Protein AF-0000000087417812 (afdb_homodimer)

Organism: NCBI:txid2527985

Secondary structure (DSSP, 8-state):
-----------TT-EEEEEE--SSEEEEEEEEE-SSSEEEEEEEEEE--TTS-HHHHHHHHHHHHHHHHHHH--SEEEEE-----TT-HHHHHHHHHHHHHHHHHHHHTT-EEEEE-HHHHHHHHHS-TT--HHHHHHHHHHHTT-SS--SSHHHHHHHHHHHHHHHHHHHHHHHHH-/-----------TT-EEEEEE--SSEEEEEEEEE-SSSEEEEEEEEEE--TTS-HHHHHHHHHHHHHHHHHHH--SEEEEE-----TT-HHHHHHHHHHHHHHHHHHHHTT-EEEEE-HHHHHHHHHS-TT--HHHHHHHHHHHTT-SS--SSHHHHHHHHHHHHHHHHHHHHHHHHH-

Sequence (356 aa):
MDGVPTHTIPQLGERYVGIDPGLHRTGYAVLERGRREPRLLEGGVISSTVENSLHKRVHELSVGLQEVLDEFQPGCMAIEQIFSTGKYPKPALLMAHARGAILLAAAERNMQVVHYTPTQIKRLLTGSGRASKEQMQHAIKNELRLEAIPEPNDVADASAVALCHYYSSRITNINALTMDGVPTHTIPQLGERYVGIDPGLHRTGYAVLERGRREPRLLEGGVISSTVENSLHKRVHELSVGLQEVLDEFQPGCMAIEQIFSTGKYPKPALLMAHARGAILLAAAERNMQVVHYTPTQIKRLLTGSGRASKEQMQHAIKNELRLEAIPEPNDVADASAVALCHYYSSRITNINALT

Structure (mmCIF, N/CA/C/O backbone):
data_AF-0000000087417812-model_v1
#
loop_
_entity.id
_entity.type
_entity.pdbx_description
1 polymer 'Crossover junction endodeoxyribonuclease RuvC'
#
loop_
_atom_site.group_PDB
_atom_site.id
_atom_site.type_symbol
_atom_site.label_atom_id
_atom_site.label_alt_id
_atom_site.label_comp_id
_atom_site.label_asym_id
_atom_site.label_entity_id
_atom_site.label_seq_id
_atom_site.pdbx_PDB_ins_code
_atom_site.Cartn_x
_atom_site.Cartn_y
_atom_site.Cartn_z
_atom_site.occupancy
_atom_site.B_iso_or_equiv
_atom_site.auth_seq_id
_atom_site.auth_comp_id
_atom_site.auth_asym_id
_atom_site.auth_atom_id
_atom_site.pdbx_PDB_model_num
ATOM 1 N N . MET A 1 1 ? -26.891 -3.057 -8.898 1 24.97 1 MET A N 1
ATOM 2 C CA . MET A 1 1 ? -26.734 -4.41 -9.414 1 24.97 1 MET A CA 1
ATOM 3 C C . MET A 1 1 ? -25.312 -4.641 -9.93 1 24.97 1 MET A C 1
ATOM 5 O O . MET A 1 1 ? -24.969 -4.184 -11.016 1 24.97 1 MET A O 1
ATOM 9 N N . ASP A 1 2 ? -24.312 -4.316 -9.102 1 28.31 2 ASP A N 1
ATOM 10 C CA . ASP A 1 2 ? -22.906 -4.535 -9.422 1 28.31 2 ASP A CA 1
ATOM 11 C C . ASP A 1 2 ? -22.672 -5.938 -9.984 1 28.31 2 ASP A C 1
ATOM 13 O O . ASP A 1 2 ? -23.062 -6.93 -9.359 1 28.31 2 ASP A O 1
ATOM 17 N N . GLY A 1 3 ? -22.828 -6.078 -11.281 1 31.25 3 GLY A N 1
ATOM 18 C CA . GLY A 1 3 ? -22.812 -7.34 -12 1 31.25 3 GLY A CA 1
ATOM 19 C C . GLY A 1 3 ? -21.828 -8.344 -11.438 1 31.25 3 GLY A C 1
ATOM 20 O O . GLY A 1 3 ? -20.891 -7.965 -10.727 1 31.25 3 GLY A O 1
ATOM 21 N N . VAL A 1 4 ? -22.281 -9.477 -11.156 1 35.12 4 VAL A N 1
ATOM 22 C CA . VAL A 1 4 ? -21.453 -10.648 -10.891 1 35.12 4 VAL A CA 1
ATOM 23 C C . VAL A 1 4 ? -20.203 -10.609 -11.773 1 35.12 4 VAL A C 1
ATOM 25 O O . VAL A 1 4 ? -20.312 -10.43 -12.99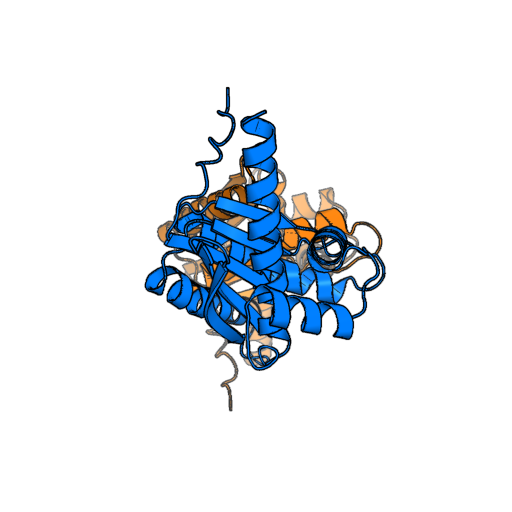2 1 35.12 4 VAL A O 1
ATOM 28 N N . PRO A 1 5 ? -19.031 -10.125 -11.242 1 42.59 5 PRO A N 1
ATOM 29 C CA . PRO A 1 5 ? -17.938 -10.141 -12.203 1 42.59 5 PRO A CA 1
ATOM 30 C C . PRO A 1 5 ? -18.016 -11.312 -13.172 1 42.59 5 PRO A C 1
ATOM 32 O O . PRO A 1 5 ? -18.312 -12.438 -12.766 1 42.59 5 PRO A O 1
ATOM 35 N N . THR A 1 6 ? -18.531 -11.141 -14.273 1 42.34 6 THR A N 1
ATOM 36 C CA . THR A 1 6 ? -18.5 -12.164 -15.312 1 42.34 6 THR A CA 1
ATOM 37 C C . THR A 1 6 ? -17.172 -12.906 -15.297 1 42.34 6 THR A C 1
ATOM 39 O O . THR A 1 6 ? -16.109 -12.305 -15.492 1 42.34 6 THR A O 1
ATOM 42 N N . HIS A 1 7 ? -17 -13.805 -14.312 1 48.97 7 HIS A N 1
ATOM 43 C CA . HIS A 1 7 ? -15.828 -14.68 -14.414 1 48.97 7 HIS A CA 1
ATOM 44 C C . HIS A 1 7 ? -15.617 -15.148 -15.844 1 48.97 7 HIS A C 1
ATOM 46 O O . HIS A 1 7 ? -16.469 -15.812 -16.422 1 48.97 7 HIS A O 1
ATOM 52 N N . THR A 1 8 ? -15.062 -14.305 -16.625 1 56.56 8 THR A N 1
ATOM 53 C CA . THR A 1 8 ? -14.766 -14.766 -17.969 1 56.56 8 THR A CA 1
ATOM 54 C C . THR A 1 8 ? -14.156 -16.172 -17.953 1 56.56 8 THR A C 1
ATOM 56 O O . THR A 1 8 ? -13.367 -16.484 -17.062 1 56.56 8 THR A O 1
ATOM 59 N N . ILE A 1 9 ? -14.766 -17.141 -18.547 1 65.69 9 ILE A N 1
ATOM 60 C CA . ILE A 1 9 ? -14.289 -18.5 -18.719 1 65.69 9 ILE A CA 1
ATOM 61 C C . ILE A 1 9 ? -12.812 -18.484 -19.141 1 65.69 9 ILE A C 1
ATOM 63 O O . ILE A 1 9 ? -12.438 -17.797 -20.094 1 65.69 9 ILE A O 1
ATOM 67 N N . PRO A 1 10 ? -12.047 -19.016 -18.219 1 72.12 10 PRO A N 1
ATOM 68 C CA . PRO A 1 10 ? -10.633 -19.062 -18.594 1 72.12 10 PRO A CA 1
ATOM 69 C C . PRO A 1 10 ? -10.422 -19.609 -20 1 72.12 10 PRO A C 1
ATOM 71 O O . PRO A 1 10 ? -11.109 -20.547 -20.422 1 72.12 10 PRO A O 1
ATOM 74 N N . GLN A 1 11 ? -9.672 -18.859 -20.734 1 78.69 11 GLN A N 1
ATOM 75 C CA . GLN A 1 11 ? -9.438 -19.234 -22.125 1 78.69 11 GLN A CA 1
ATOM 76 C C . GLN A 1 11 ? -8.023 -19.781 -22.312 1 78.69 11 GLN A C 1
ATOM 78 O O . GLN A 1 11 ? -7.105 -19.406 -21.578 1 78.69 11 GLN A O 1
ATOM 83 N N . LEU A 1 12 ? -7.973 -20.703 -23.281 1 84.94 12 LEU A N 1
ATOM 84 C CA . LEU A 1 12 ? -6.652 -21.172 -23.688 1 84.94 12 LEU A CA 1
ATOM 85 C C . LEU A 1 12 ? -5.746 -20.016 -24.062 1 84.94 12 LEU A C 1
ATOM 87 O O . LEU A 1 12 ? -6.176 -19.078 -24.75 1 84.94 12 LEU A O 1
ATOM 91 N N . GLY A 1 13 ? -4.531 -19.984 -23.453 1 89.38 13 GLY A N 1
ATOM 92 C CA . GLY A 1 13 ? -3.578 -18.938 -23.781 1 89.38 13 GLY A CA 1
ATOM 93 C C . GLY A 1 13 ? -3.67 -17.75 -22.859 1 89.38 13 GLY A C 1
ATOM 94 O O . GLY A 1 13 ? -2.85 -16.828 -22.938 1 89.38 13 GLY A O 1
ATOM 95 N N . GLU A 1 14 ? -4.672 -17.875 -21.984 1 93.06 14 GLU A N 1
ATOM 96 C CA . GLU A 1 14 ? -4.812 -16.766 -21.031 1 93.06 14 GLU A CA 1
ATOM 97 C C . GLU A 1 14 ? -3.629 -16.734 -20.062 1 93.06 14 GLU A C 1
ATOM 99 O O . GLU A 1 14 ? -3.135 -17.766 -19.641 1 93.06 14 GLU A O 1
ATOM 104 N N . ARG A 1 15 ? -3.215 -15.492 -19.781 1 97.12 15 ARG A N 1
ATOM 105 C CA . ARG A 1 15 ? -2.088 -15.312 -18.875 1 97.12 15 ARG A CA 1
ATOM 106 C C . ARG A 1 15 ? -2.551 -14.758 -17.531 1 97.12 15 ARG A C 1
ATOM 108 O O . ARG A 1 15 ? -3.49 -13.961 -17.469 1 97.12 15 ARG A O 1
ATOM 115 N N . TYR A 1 16 ? -1.92 -15.203 -16.547 1 97.5 16 TYR A N 1
ATOM 116 C CA . TYR A 1 16 ? -2.15 -14.688 -15.203 1 97.5 16 TYR A CA 1
ATOM 117 C C . TYR A 1 16 ? -0.854 -14.648 -14.406 1 97.5 16 TYR A C 1
ATOM 119 O O . TYR A 1 16 ? 0.114 -15.328 -14.742 1 97.5 16 TYR A O 1
ATOM 127 N N . VAL A 1 17 ? -0.833 -13.812 -13.406 1 98.62 17 VAL A N 1
ATOM 128 C CA . VAL A 1 17 ? 0.396 -13.633 -12.641 1 98.62 17 VAL A CA 1
ATOM 129 C C . VAL A 1 17 ? 0.134 -13.922 -11.164 1 98.62 17 VAL A C 1
ATOM 131 O O . VAL A 1 17 ? -0.899 -13.523 -10.625 1 98.62 17 VAL A O 1
ATOM 134 N N . GLY A 1 18 ? 0.947 -14.766 -10.562 1 98.75 18 GLY A N 1
ATOM 135 C CA . GLY A 1 18 ? 0.993 -14.945 -9.117 1 98.75 18 GLY A CA 1
ATOM 136 C C . GLY A 1 18 ? 2.004 -14.047 -8.438 1 98.75 18 GLY A C 1
ATOM 137 O O . GLY A 1 18 ? 3.111 -13.852 -8.945 1 98.75 18 GLY A O 1
ATOM 138 N N . ILE A 1 19 ? 1.616 -13.492 -7.281 1 98.75 19 ILE A N 1
ATOM 139 C CA . ILE A 1 19 ? 2.473 -12.562 -6.555 1 98.75 19 ILE A CA 1
ATOM 140 C C . ILE A 1 19 ? 2.689 -13.07 -5.129 1 98.75 19 ILE A C 1
ATOM 142 O O . ILE A 1 19 ? 1.735 -13.453 -4.449 1 98.75 19 ILE A O 1
ATOM 146 N N . ASP A 1 20 ? 3.883 -13.188 -4.695 1 97.25 20 ASP A N 1
ATOM 147 C CA . ASP A 1 20 ? 4.297 -13.32 -3.305 1 97.25 20 ASP A CA 1
ATOM 148 C C . ASP A 1 20 ? 4.867 -12 -2.771 1 97.25 20 ASP A C 1
ATOM 150 O O . ASP A 1 20 ? 6.07 -11.758 -2.871 1 97.25 20 ASP A O 1
ATOM 154 N N . PRO A 1 21 ? 4.023 -11.25 -2.145 1 97.19 21 PRO A N 1
ATOM 155 C CA . PRO A 1 21 ? 4.391 -9.859 -1.854 1 97.19 21 PRO A CA 1
ATOM 156 C C . PRO A 1 21 ? 5.375 -9.742 -0.691 1 97.19 21 PRO A C 1
ATOM 158 O O . PRO A 1 21 ? 5.285 -10.5 0.278 1 97.19 21 PRO A O 1
ATOM 161 N N . GLY A 1 22 ? 6.312 -8.812 -0.803 1 94.94 22 GLY A N 1
ATOM 162 C CA . GLY A 1 22 ? 7.266 -8.375 0.209 1 94.94 22 GLY A CA 1
ATOM 163 C C . GLY A 1 22 ? 7.855 -7.008 -0.072 1 94.94 22 GLY A C 1
ATOM 164 O O . GLY A 1 22 ? 8.062 -6.645 -1.23 1 94.94 22 GLY A O 1
ATOM 165 N N . LEU A 1 23 ? 8.125 -6.328 0.996 1 95.31 23 LEU A N 1
ATOM 166 C CA . LEU A 1 23 ? 8.719 -5.016 0.784 1 95.31 23 LEU A CA 1
ATOM 167 C C . LEU A 1 23 ? 10.148 -5.141 0.277 1 95.31 23 LEU A C 1
ATOM 169 O O . LEU A 1 23 ? 10.57 -4.391 -0.608 1 95.31 23 LEU A O 1
ATOM 173 N N . HIS A 1 24 ? 10.852 -6.059 0.844 1 95.44 24 HIS A N 1
ATOM 174 C CA . HIS A 1 24 ? 12.234 -6.25 0.42 1 95.44 24 HIS A CA 1
ATOM 175 C C . HIS A 1 24 ? 12.312 -6.984 -0.915 1 95.44 24 HIS A C 1
ATOM 177 O O . HIS A 1 24 ? 13.031 -6.562 -1.822 1 95.44 24 HIS A O 1
ATOM 183 N N . ARG A 1 25 ? 11.531 -7.996 -0.953 1 96.62 25 ARG A N 1
ATOM 184 C CA . ARG A 1 25 ? 11.484 -8.82 -2.156 1 96.62 25 ARG A CA 1
ATOM 185 C C . ARG A 1 25 ? 10.055 -9.258 -2.467 1 96.62 25 ARG A C 1
ATOM 187 O O . ARG A 1 25 ? 9.344 -9.75 -1.587 1 96.62 25 ARG A O 1
ATOM 194 N N . THR A 1 26 ? 9.688 -9.062 -3.66 1 97.88 26 THR A N 1
ATOM 195 C CA . THR A 1 26 ? 8.414 -9.562 -4.172 1 97.88 26 THR A CA 1
ATOM 196 C C . THR A 1 26 ? 8.648 -10.57 -5.301 1 97.88 26 THR A C 1
ATOM 198 O O . THR A 1 26 ? 9.258 -10.234 -6.32 1 97.88 26 THR A O 1
ATOM 201 N N . GLY A 1 27 ? 8.227 -11.797 -5.043 1 98.38 27 GLY A N 1
ATOM 202 C CA . GLY A 1 27 ? 8.273 -12.789 -6.109 1 98.38 27 GLY A CA 1
ATOM 203 C C . GLY A 1 27 ? 7.09 -12.695 -7.059 1 98.38 27 GLY A C 1
ATOM 204 O O . GLY A 1 27 ? 5.984 -12.336 -6.648 1 98.38 27 GLY A O 1
ATOM 205 N N . TYR A 1 28 ? 7.328 -13.039 -8.336 1 98.81 28 TYR A N 1
ATOM 206 C CA . TYR A 1 28 ? 6.242 -13.125 -9.305 1 98.81 28 TYR A CA 1
ATOM 207 C C . TYR A 1 28 ? 6.438 -14.312 -10.242 1 98.81 28 TYR A C 1
ATOM 209 O O . TYR A 1 28 ? 7.562 -14.773 -10.445 1 98.81 28 TYR A O 1
ATOM 217 N N . ALA A 1 29 ? 5.336 -14.82 -10.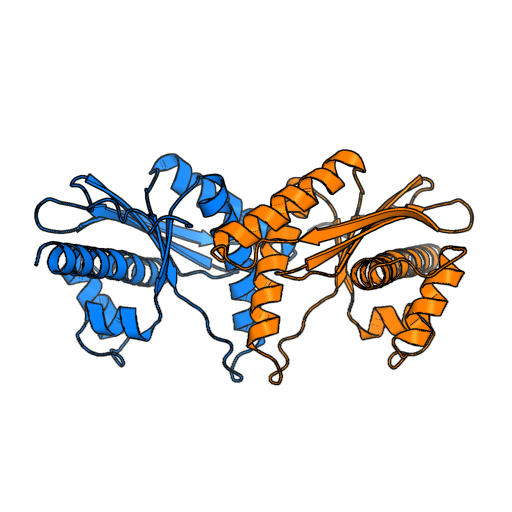719 1 98.81 29 ALA A N 1
ATOM 218 C CA . ALA A 1 29 ? 5.324 -15.891 -11.711 1 98.81 29 ALA A CA 1
ATOM 219 C C . ALA A 1 29 ? 4.195 -15.695 -12.719 1 98.81 29 ALA A C 1
ATOM 221 O O . ALA A 1 29 ? 3.023 -15.625 -12.336 1 98.81 29 ALA A O 1
ATOM 222 N N . VAL A 1 30 ? 4.539 -15.555 -13.953 1 98.69 30 VAL A N 1
ATOM 223 C CA . VAL A 1 30 ? 3.557 -15.43 -15.023 1 98.69 30 VAL A CA 1
ATOM 224 C C . VAL A 1 30 ? 3.295 -16.797 -15.648 1 98.69 30 VAL A C 1
ATOM 226 O O . VAL A 1 30 ? 4.215 -17.438 -16.172 1 98.69 30 VAL A O 1
ATOM 229 N N . LEU A 1 31 ? 2.053 -17.219 -15.547 1 98.12 31 LEU A N 1
ATOM 230 C CA . LEU A 1 31 ? 1.665 -18.5 -16.125 1 98.12 31 LEU A CA 1
ATOM 231 C C . LEU A 1 31 ? 0.708 -18.297 -17.297 1 98.12 31 LEU A C 1
ATOM 233 O O . LEU A 1 31 ? 0.029 -17.266 -17.375 1 98.12 31 LEU A O 1
ATOM 237 N N . GLU A 1 32 ? 0.703 -19.234 -18.125 1 97.12 32 GLU A N 1
ATOM 238 C CA . GLU A 1 32 ? -0.233 -19.297 -19.25 1 97.12 32 GLU A CA 1
ATOM 239 C C . GLU A 1 32 ? -1.057 -20.578 -19.203 1 97.12 32 GLU A C 1
ATOM 241 O O . GLU A 1 32 ? -0.521 -21.656 -18.938 1 97.12 32 GLU A O 1
ATOM 246 N N . ARG A 1 33 ? -2.314 -20.406 -19.438 1 94.06 33 ARG A N 1
ATOM 247 C CA . ARG A 1 33 ? -3.174 -21.578 -19.5 1 94.06 33 ARG A CA 1
ATOM 248 C C . ARG A 1 33 ? -2.939 -22.375 -20.781 1 94.06 33 ARG A C 1
ATOM 250 O O . ARG A 1 33 ? -3.225 -21.891 -21.875 1 94.06 33 ARG A O 1
ATOM 257 N N . GLY A 1 34 ? -2.434 -23.547 -20.578 1 89.25 34 GLY A N 1
ATOM 258 C CA . GLY A 1 34 ? -2.271 -24.453 -21.703 1 89.25 34 GLY A CA 1
ATOM 259 C C . GLY A 1 34 ? -3.471 -25.359 -21.922 1 89.25 34 GLY A C 1
ATOM 260 O O . GLY A 1 34 ? -4.5 -25.203 -21.266 1 89.25 34 GLY A O 1
ATOM 261 N N . ARG A 1 35 ? -3.412 -26.156 -22.969 1 84.31 35 ARG A N 1
ATOM 262 C CA . ARG A 1 35 ? -4.5 -27.062 -23.297 1 84.31 35 ARG A CA 1
ATOM 263 C C . ARG A 1 35 ? -4.762 -28.031 -22.141 1 84.31 35 ARG A C 1
ATOM 265 O O . ARG A 1 35 ? -5.914 -28.281 -21.781 1 84.31 35 ARG A O 1
ATOM 272 N N . ARG A 1 36 ? -3.74 -28.562 -21.578 1 83.69 36 ARG A N 1
ATOM 273 C CA . ARG A 1 36 ? -3.889 -29.578 -20.531 1 83.69 36 ARG A CA 1
ATOM 274 C C . ARG A 1 36 ? -3.352 -29.078 -19.203 1 83.69 36 ARG A C 1
ATOM 276 O O . ARG A 1 36 ? -3.887 -29.422 -18.141 1 83.69 36 ARG A O 1
ATOM 283 N N . GLU A 1 37 ? -2.242 -28.281 -19.312 1 89.19 37 GLU A N 1
ATOM 284 C CA . GLU A 1 37 ? -1.539 -27.859 -18.094 1 89.19 37 GLU A CA 1
ATOM 285 C C . GLU A 1 37 ? -1.073 -26.406 -18.203 1 89.19 37 GLU A C 1
ATOM 287 O O . GLU A 1 37 ? -0.908 -25.891 -19.312 1 89.19 37 GLU A O 1
ATOM 292 N N . PRO A 1 38 ? -0.9 -25.781 -17.109 1 95 38 PRO A N 1
ATOM 293 C CA . PRO A 1 38 ? -0.332 -24.422 -17.141 1 95 38 PRO A CA 1
ATOM 294 C C . PRO A 1 38 ? 1.167 -24.422 -17.438 1 95 38 PRO A C 1
ATOM 296 O O . PRO A 1 38 ? 1.86 -25.391 -17.125 1 95 38 PRO A O 1
ATOM 299 N N . ARG A 1 39 ? 1.604 -23.375 -18.031 1 95.94 39 ARG A N 1
ATOM 300 C CA . ARG A 1 39 ? 3.018 -23.203 -18.344 1 95.94 39 ARG A CA 1
ATOM 301 C C . ARG A 1 39 ? 3.59 -21.969 -17.688 1 95.94 39 ARG A C 1
ATOM 303 O O . ARG A 1 39 ? 2.965 -20.906 -17.703 1 95.94 39 ARG A O 1
ATOM 310 N N . LEU A 1 40 ? 4.801 -22.094 -17.156 1 97.44 40 LEU A N 1
ATOM 311 C CA . LEU A 1 40 ? 5.52 -20.953 -16.625 1 97.44 40 LEU A CA 1
ATOM 312 C C . LEU A 1 40 ? 6.199 -20.156 -17.734 1 97.44 40 LEU A C 1
ATOM 314 O O . LEU A 1 40 ? 7.125 -20.656 -18.375 1 97.44 40 LEU A O 1
ATOM 318 N N . LEU A 1 41 ? 5.762 -18.969 -17.938 1 97.25 41 LEU A N 1
ATOM 319 C CA . LEU A 1 41 ? 6.332 -18.109 -18.984 1 97.25 41 LEU A CA 1
ATOM 320 C C . LEU A 1 41 ? 7.531 -17.344 -18.453 1 97.25 41 LEU A C 1
ATOM 322 O O . LEU A 1 41 ? 8.531 -17.188 -19.172 1 97.25 41 LEU A O 1
ATOM 326 N N . GLU A 1 42 ? 7.371 -16.844 -17.219 1 97.31 42 GLU A N 1
ATOM 327 C CA . GLU A 1 42 ? 8.391 -16.016 -16.594 1 97.31 42 GLU A CA 1
ATOM 328 C C . GLU A 1 42 ? 8.242 -16.016 -15.07 1 97.31 42 GLU A C 1
ATOM 330 O O . GLU A 1 42 ? 7.133 -16.109 -14.547 1 97.31 42 GLU A O 1
ATOM 335 N N . GLY A 1 43 ? 9.344 -16 -14.375 1 98 43 GLY A N 1
ATOM 336 C CA . GLY A 1 43 ? 9.391 -15.828 -12.938 1 98 43 GLY A CA 1
ATOM 337 C C . GLY A 1 43 ? 10.57 -15 -12.477 1 98 43 GLY A C 1
ATOM 338 O O . GLY A 1 43 ? 11.656 -15.062 -13.062 1 98 43 GLY A O 1
ATOM 339 N N . GLY A 1 44 ? 10.375 -14.242 -11.516 1 98.25 44 GLY A N 1
ATOM 340 C CA . GLY A 1 44 ? 11.469 -13.422 -11.023 1 98.25 44 GLY A CA 1
ATOM 341 C C . GLY A 1 44 ? 11.172 -12.773 -9.688 1 98.25 44 GLY A C 1
ATOM 342 O O . GLY A 1 44 ? 10.188 -13.117 -9.023 1 98.25 44 GLY A O 1
ATOM 343 N N . VAL A 1 45 ? 12.156 -12 -9.281 1 98.56 45 VAL A N 1
ATOM 344 C CA . VAL A 1 45 ? 12.062 -11.266 -8.023 1 98.56 45 VAL A CA 1
ATOM 345 C C . VAL A 1 45 ? 12.266 -9.773 -8.273 1 98.56 45 VAL A C 1
ATOM 347 O O . VAL A 1 45 ? 13.156 -9.383 -9.023 1 98.56 45 VAL A O 1
ATOM 350 N N . ILE A 1 46 ? 11.375 -9.031 -7.762 1 98.38 46 ILE A N 1
ATOM 351 C CA . ILE A 1 46 ? 11.531 -7.582 -7.727 1 98.38 46 ILE A CA 1
ATOM 352 C C . ILE A 1 46 ? 12.008 -7.152 -6.34 1 98.38 46 ILE A C 1
ATOM 354 O O . ILE A 1 46 ? 11.344 -7.414 -5.336 1 98.38 46 ILE A O 1
ATOM 358 N N . SER A 1 47 ? 13.094 -6.477 -6.258 1 97.88 47 SER A N 1
ATOM 359 C CA . SER A 1 47 ? 13.68 -6.121 -4.969 1 97.88 47 SER A CA 1
ATOM 360 C C . SER A 1 47 ? 13.719 -4.605 -4.781 1 97.88 47 SER A C 1
ATOM 362 O O . SER A 1 47 ? 13.812 -3.857 -5.754 1 97.88 47 SER A O 1
ATOM 364 N N . SER A 1 48 ? 13.57 -4.227 -3.602 1 97.56 48 SER A N 1
ATOM 365 C CA . SER A 1 48 ? 13.766 -2.822 -3.252 1 97.56 48 SER A CA 1
ATOM 366 C C . SER A 1 48 ? 15.086 -2.617 -2.508 1 97.56 48 SER A C 1
ATOM 368 O O . SER A 1 48 ? 15.625 -3.561 -1.926 1 97.56 48 SER A O 1
ATOM 370 N N . THR A 1 49 ? 15.578 -1.384 -2.553 1 96.94 49 THR A N 1
ATOM 371 C CA . THR A 1 49 ? 16.812 -1.029 -1.87 1 96.94 49 THR A CA 1
ATOM 372 C C . THR A 1 49 ? 16.562 -0.774 -0.386 1 96.94 49 THR A C 1
ATOM 374 O O . THR A 1 49 ? 15.938 0.221 -0.02 1 96.94 49 THR A O 1
ATOM 377 N N . VAL A 1 50 ? 17.141 -1.578 0.475 1 92.88 50 VAL A N 1
ATOM 378 C CA . VAL A 1 50 ? 16.812 -1.632 1.896 1 92.88 50 VAL A CA 1
ATOM 379 C C . VAL A 1 50 ? 17.156 -0.299 2.557 1 92.88 50 VAL A C 1
ATOM 381 O O . VAL A 1 50 ? 16.5 0.124 3.504 1 92.88 50 VAL A O 1
ATOM 384 N N . GLU A 1 51 ? 18.109 0.44 2.01 1 95 51 GLU A N 1
ATOM 385 C CA . GLU A 1 51 ? 18.578 1.69 2.6 1 95 51 GLU A CA 1
ATOM 386 C C . GLU A 1 51 ? 17.656 2.85 2.246 1 95 51 GLU A C 1
ATOM 388 O O . GLU A 1 51 ? 17.719 3.916 2.861 1 95 51 GLU A O 1
ATOM 393 N N . ASN A 1 52 ? 16.859 2.611 1.313 1 96.31 52 ASN A N 1
ATOM 394 C CA . ASN A 1 52 ? 15.984 3.686 0.867 1 96.31 52 ASN A CA 1
ATOM 395 C C . ASN A 1 52 ? 14.789 3.85 1.797 1 96.31 52 ASN A C 1
ATOM 397 O O . ASN A 1 52 ? 14.453 2.938 2.555 1 96.31 52 ASN A O 1
ATOM 401 N N . SER A 1 53 ? 14.188 5.043 1.753 1 96.31 53 SER A N 1
ATOM 402 C CA . SER A 1 53 ? 12.977 5.324 2.514 1 96.31 53 SER A CA 1
ATOM 403 C C . SER A 1 53 ? 11.812 4.469 2.029 1 96.31 53 SER A C 1
ATOM 405 O O . SER A 1 53 ? 11.844 3.934 0.919 1 96.31 53 SER A O 1
ATOM 407 N N . LEU A 1 54 ? 10.836 4.348 2.828 1 96.19 54 LEU A N 1
ATOM 408 C CA . LEU A 1 54 ? 9.695 3.484 2.549 1 96.19 54 LEU A CA 1
ATOM 409 C C . LEU A 1 54 ? 9.023 3.873 1.234 1 96.19 54 LEU A C 1
ATOM 411 O O . LEU A 1 54 ? 8.695 3.006 0.421 1 96.19 54 LEU A O 1
ATOM 415 N N . HIS A 1 55 ? 8.805 5.172 1.025 1 97.56 55 HIS A N 1
ATOM 416 C CA . HIS A 1 55 ? 8.109 5.594 -0.188 1 97.56 55 HIS A CA 1
ATOM 417 C C . HIS A 1 55 ? 8.945 5.285 -1.43 1 97.56 55 HIS A C 1
ATOM 419 O O . HIS A 1 55 ? 8.398 4.953 -2.482 1 97.56 55 HIS A O 1
ATOM 425 N N . LYS A 1 56 ? 10.273 5.344 -1.315 1 97.75 56 LYS A N 1
ATOM 426 C CA . LYS A 1 56 ? 11.141 4.984 -2.436 1 97.75 56 LYS A CA 1
ATOM 427 C C . LYS A 1 56 ? 11.117 3.48 -2.689 1 97.75 56 LYS A C 1
ATOM 429 O O . LYS A 1 56 ? 11.125 3.041 -3.842 1 97.75 56 LYS A O 1
ATOM 434 N N . ARG A 1 57 ? 11.094 2.758 -1.666 1 98 57 ARG A N 1
ATOM 435 C CA . ARG A 1 57 ? 11.078 1.305 -1.792 1 98 57 ARG A CA 1
ATOM 436 C C . ARG A 1 57 ? 9.781 0.826 -2.447 1 98 57 ARG A C 1
ATOM 438 O O . ARG A 1 57 ? 9.805 -0.05 -3.314 1 98 57 ARG A O 1
ATOM 445 N N . VAL A 1 58 ? 8.672 1.362 -2.023 1 97.81 58 VAL A N 1
ATOM 446 C CA . VAL A 1 58 ? 7.398 0.999 -2.631 1 97.81 58 VAL A CA 1
ATOM 447 C C . VAL A 1 58 ? 7.402 1.386 -4.109 1 97.81 58 VAL A C 1
ATOM 449 O O . VAL A 1 58 ? 6.828 0.68 -4.941 1 97.81 58 VAL A O 1
ATOM 452 N N . HIS A 1 59 ? 7.996 2.496 -4.43 1 98.19 59 HIS A N 1
ATOM 453 C CA . HIS A 1 59 ? 8.117 2.939 -5.816 1 98.19 59 HIS A CA 1
ATOM 454 C C . HIS A 1 59 ? 8.953 1.965 -6.637 1 98.19 59 HIS A C 1
ATOM 456 O O . HIS A 1 59 ? 8.586 1.626 -7.766 1 98.19 59 HIS A O 1
ATOM 462 N N . GLU A 1 60 ? 10.047 1.561 -6.094 1 98.25 60 GLU A N 1
ATOM 463 C CA . GLU A 1 60 ? 10.906 0.594 -6.777 1 98.25 60 GLU A CA 1
ATOM 464 C C . GLU A 1 60 ? 10.148 -0.693 -7.086 1 98.25 60 GLU A C 1
ATOM 466 O O . GLU A 1 60 ? 10.25 -1.231 -8.188 1 98.25 60 GLU A O 1
ATOM 471 N N . LEU A 1 61 ? 9.375 -1.162 -6.141 1 97.94 61 LEU A N 1
ATOM 472 C CA . LEU A 1 61 ? 8.555 -2.354 -6.34 1 97.94 61 LEU A CA 1
ATOM 473 C C . LEU A 1 61 ? 7.535 -2.129 -7.453 1 97.94 61 LEU A C 1
ATOM 475 O O . LEU A 1 61 ? 7.352 -2.99 -8.312 1 97.94 61 LEU A O 1
ATOM 479 N N . SER A 1 62 ? 6.902 -1.019 -7.371 1 97.88 62 SER A N 1
ATOM 480 C CA . SER A 1 62 ? 5.879 -0.682 -8.352 1 97.88 62 SER A CA 1
ATOM 481 C C . SER A 1 62 ? 6.457 -0.639 -9.766 1 97.88 62 SER A C 1
ATOM 483 O O . SER A 1 62 ? 5.879 -1.2 -10.695 1 97.88 62 SER A O 1
ATOM 485 N N . VAL A 1 63 ? 7.586 -0.02 -9.93 1 97.88 63 VAL A N 1
ATOM 486 C CA . VAL A 1 63 ? 8.227 0.114 -11.227 1 97.88 63 VAL A CA 1
ATOM 487 C C . VAL A 1 63 ? 8.578 -1.268 -11.781 1 97.88 63 VAL A C 1
ATOM 489 O O . VAL A 1 63 ? 8.266 -1.58 -12.93 1 97.88 63 VAL A O 1
ATOM 492 N N . GLY A 1 64 ? 9.203 -2.072 -10.961 1 98.19 64 GLY A N 1
ATOM 493 C CA . GLY A 1 64 ? 9.539 -3.422 -11.375 1 98.19 64 GLY A CA 1
ATOM 494 C C . GLY A 1 64 ? 8.336 -4.246 -11.781 1 98.19 64 GLY A C 1
ATOM 495 O O . GLY A 1 64 ? 8.375 -4.961 -12.789 1 98.19 64 GLY A O 1
ATOM 496 N N . LEU A 1 65 ? 7.273 -4.141 -11.031 1 98.38 65 LEU A N 1
ATOM 497 C CA . LEU A 1 65 ? 6.07 -4.91 -11.32 1 98.38 65 LEU A CA 1
ATOM 498 C C . LEU A 1 65 ? 5.414 -4.426 -12.609 1 98.38 65 LEU A C 1
ATOM 500 O O . LEU A 1 65 ? 4.945 -5.23 -13.414 1 98.38 65 LEU A O 1
ATOM 504 N N . GLN A 1 66 ? 5.359 -3.109 -12.758 1 98 66 GLN A N 1
ATOM 505 C CA . GLN A 1 66 ? 4.766 -2.545 -13.969 1 98 66 GLN A CA 1
ATOM 506 C C . GLN A 1 66 ? 5.477 -3.051 -15.219 1 98 66 GLN A C 1
ATOM 508 O O . GLN A 1 66 ? 4.84 -3.305 -16.25 1 98 66 GLN A O 1
ATOM 513 N N . GLU A 1 67 ? 6.758 -3.197 -15.164 1 98.31 67 GLU A N 1
ATOM 514 C CA . GLU A 1 67 ? 7.516 -3.732 -16.297 1 98.31 67 GLU A CA 1
ATOM 515 C C . GLU A 1 67 ? 7.055 -5.145 -16.641 1 98.31 67 GLU A C 1
ATOM 517 O O . GLU A 1 67 ? 6.867 -5.465 -17.828 1 98.31 67 GLU A O 1
ATOM 522 N N . VAL A 1 68 ? 6.879 -5.941 -15.633 1 98.5 68 VAL A N 1
ATOM 523 C CA . VAL A 1 68 ? 6.434 -7.316 -15.82 1 98.5 68 VAL A CA 1
ATOM 524 C C . VAL A 1 68 ? 5.023 -7.332 -16.406 1 98.5 68 VAL A C 1
ATOM 526 O O . VAL A 1 68 ? 4.754 -8.047 -17.375 1 98.5 68 VAL A O 1
ATOM 529 N N . LEU A 1 69 ? 4.113 -6.508 -15.859 1 98.5 69 LEU A N 1
ATOM 530 C CA . LEU A 1 69 ? 2.717 -6.484 -16.281 1 98.5 69 LEU A CA 1
ATOM 531 C C . LEU A 1 69 ? 2.584 -5.953 -17.703 1 98.5 69 LEU A C 1
ATOM 533 O O . LEU A 1 69 ? 1.738 -6.418 -18.469 1 98.5 69 LEU A O 1
ATOM 537 N N . ASP A 1 70 ? 3.434 -4.992 -18.047 1 98.19 70 ASP A N 1
ATOM 538 C CA . ASP A 1 70 ? 3.398 -4.41 -19.375 1 98.19 70 ASP A CA 1
ATOM 539 C C . ASP A 1 70 ? 3.945 -5.387 -20.422 1 98.19 70 ASP A C 1
ATOM 541 O O . ASP A 1 70 ? 3.453 -5.441 -21.547 1 98.19 70 ASP A O 1
ATOM 545 N N . GLU A 1 71 ? 4.891 -6.148 -20.031 1 98.06 71 GLU A N 1
ATOM 546 C CA . GLU A 1 71 ? 5.531 -7.082 -20.953 1 98.06 71 GLU A CA 1
ATOM 547 C C . GLU A 1 71 ? 4.633 -8.281 -21.25 1 98.06 71 GLU A C 1
ATOM 549 O O . GLU A 1 71 ? 4.477 -8.688 -22.391 1 98.06 71 GLU A O 1
ATOM 554 N N . PHE A 1 72 ? 3.963 -8.836 -20.203 1 98 72 PHE A N 1
ATOM 555 C CA . PHE A 1 72 ? 3.303 -10.125 -20.375 1 98 72 PHE A CA 1
ATOM 556 C C . PHE A 1 72 ? 1.79 -9.961 -20.438 1 98 72 PHE A C 1
ATOM 558 O O . PHE A 1 72 ? 1.076 -10.875 -20.844 1 98 72 PHE A O 1
ATOM 565 N N . GLN A 1 73 ? 1.279 -8.828 -19.906 1 97.25 73 GLN A N 1
ATOM 566 C CA . GLN A 1 73 ? -0.121 -8.43 -19.984 1 97.25 73 GLN A CA 1
ATOM 567 C C . GLN A 1 73 ? -1.039 -9.531 -19.453 1 97.25 73 GLN A C 1
ATOM 569 O O . GLN A 1 73 ? -2.002 -9.914 -20.125 1 97.25 73 GLN A O 1
ATOM 574 N N . PRO A 1 74 ? -0.771 -10.008 -18.25 1 97.56 74 PRO A N 1
ATOM 575 C CA . PRO A 1 74 ? -1.702 -10.984 -17.688 1 97.56 74 PRO A CA 1
ATOM 576 C C . PRO A 1 74 ? -3.098 -10.406 -17.453 1 97.56 74 PRO A C 1
ATOM 578 O O . PRO A 1 74 ? -3.236 -9.211 -17.172 1 97.56 74 PRO A O 1
ATOM 581 N N . GLY A 1 75 ? -4.082 -11.281 -17.531 1 94.81 75 GLY A N 1
ATOM 582 C CA . GLY A 1 75 ? -5.457 -10.836 -17.359 1 94.81 75 GLY A CA 1
ATOM 583 C C . GLY A 1 75 ? -5.887 -10.812 -15.898 1 94.81 75 GLY A C 1
ATOM 584 O O . GLY A 1 75 ? -6.867 -10.156 -15.547 1 94.81 75 GLY A O 1
ATOM 585 N N . CYS A 1 76 ? -5.152 -11.547 -15.102 1 96.75 76 CYS A N 1
ATOM 586 C CA . CYS A 1 76 ? -5.523 -11.688 -13.695 1 96.75 76 CYS A CA 1
ATOM 587 C C . CYS A 1 76 ? -4.289 -11.758 -12.805 1 96.75 76 CYS A C 1
ATOM 589 O O . CYS A 1 76 ? -3.26 -12.297 -13.211 1 96.75 76 CYS A O 1
ATOM 591 N N . MET A 1 77 ? -4.434 -11.156 -11.68 1 98.38 77 MET A N 1
ATOM 592 C CA . MET A 1 77 ? -3.4 -11.258 -10.656 1 98.38 77 MET A CA 1
ATOM 593 C C . MET A 1 77 ? -3.896 -12.062 -9.461 1 98.38 77 MET A C 1
ATOM 595 O O . MET A 1 77 ? -4.953 -11.766 -8.898 1 98.38 77 MET A O 1
ATOM 599 N N . ALA A 1 78 ? -3.207 -13.086 -9.148 1 98.44 78 ALA A N 1
ATOM 600 C CA . ALA A 1 78 ? -3.41 -13.828 -7.906 1 98.44 78 ALA A CA 1
ATOM 601 C C . ALA A 1 78 ? -2.395 -13.414 -6.848 1 98.44 78 ALA A C 1
ATOM 603 O O . ALA A 1 78 ? -1.195 -13.336 -7.125 1 98.44 78 ALA A O 1
ATOM 604 N N . ILE A 1 79 ? -2.846 -13.125 -5.645 1 98.38 79 ILE A N 1
ATOM 605 C CA . ILE A 1 79 ? -1.937 -12.641 -4.609 1 98.38 79 ILE A CA 1
ATOM 606 C C . ILE A 1 79 ? -2.309 -13.25 -3.264 1 98.38 79 ILE A C 1
ATOM 608 O O . ILE A 1 79 ? -3.49 -13.445 -2.967 1 98.38 79 ILE A O 1
ATOM 612 N N . GLU A 1 80 ? -1.277 -13.531 -2.492 1 94.25 80 GLU A N 1
ATOM 613 C CA . GLU A 1 80 ? -1.507 -14.125 -1.178 1 94.25 80 GLU A CA 1
ATOM 614 C C . GLU A 1 80 ? -2.139 -13.117 -0.222 1 94.25 80 GLU A C 1
ATOM 616 O O . GLU A 1 80 ? -1.705 -11.961 -0.15 1 94.25 80 GLU A O 1
ATOM 621 N N . GLN A 1 81 ? -3.109 -13.578 0.44 1 91.25 81 GLN A N 1
ATOM 622 C CA . GLN A 1 81 ? -3.754 -12.758 1.462 1 91.25 81 GLN A CA 1
ATOM 623 C C . GLN A 1 81 ? -2.922 -12.719 2.74 1 91.25 81 GLN A C 1
ATOM 625 O O . GLN A 1 81 ? -2.287 -13.711 3.105 1 91.25 81 GLN A O 1
ATOM 630 N N . ILE A 1 82 ? -2.893 -11.539 3.371 1 86.38 82 ILE A N 1
ATOM 631 C CA . ILE A 1 82 ? -2.189 -11.414 4.645 1 86.38 82 ILE A CA 1
ATOM 632 C C . ILE A 1 82 ? -3.197 -11.172 5.766 1 86.38 82 ILE A C 1
ATOM 634 O O . ILE A 1 82 ? -4.273 -10.617 5.531 1 86.38 82 ILE A O 1
ATOM 638 N N . PHE A 1 83 ? -2.846 -11.719 6.93 1 79.06 83 PHE A N 1
ATOM 639 C CA . PHE A 1 83 ? -3.727 -11.57 8.078 1 79.06 83 PHE A CA 1
ATOM 640 C C . PHE A 1 83 ? -2.992 -10.914 9.242 1 79.06 83 PHE A C 1
ATOM 642 O O . PHE A 1 83 ? -1.762 -10.961 9.312 1 79.06 83 PHE A O 1
ATOM 649 N N . SER A 1 84 ? -3.732 -10.07 9.984 1 70.62 84 SER A N 1
ATOM 650 C CA . SER A 1 84 ? -3.223 -9.422 11.188 1 70.62 84 SER A CA 1
ATOM 651 C C . SER A 1 84 ? -2.93 -10.438 12.281 1 70.62 84 SER A C 1
ATOM 653 O O . SER A 1 84 ? -3.84 -11.117 12.766 1 70.62 84 SER A O 1
ATOM 655 N N . THR A 1 85 ? -1.806 -11.141 12.125 1 60.75 85 THR A N 1
ATOM 656 C CA . THR A 1 85 ? -1.655 -12.016 13.281 1 60.75 85 THR A CA 1
ATOM 657 C C . THR A 1 85 ? -0.886 -11.32 14.398 1 60.75 85 THR A C 1
ATOM 659 O O . THR A 1 85 ? -0.022 -10.477 14.133 1 60.75 85 THR A O 1
ATOM 662 N N . GLY A 1 86 ? -1.461 -11.086 15.562 1 59.78 86 GLY A N 1
ATOM 663 C CA . GLY A 1 86 ? -0.864 -10.508 16.75 1 59.78 86 GLY A CA 1
ATOM 664 C C . GLY A 1 86 ? 0.598 -10.867 16.922 1 59.78 86 GLY A C 1
ATOM 665 O O . GLY A 1 86 ? 1.327 -10.203 17.656 1 59.78 86 GLY A O 1
ATOM 666 N N . LYS A 1 87 ? 1.114 -11.898 16.141 1 59.62 87 LYS A N 1
ATOM 667 C CA . LYS A 1 87 ? 2.447 -12.406 16.453 1 59.62 87 LYS A CA 1
ATOM 668 C C . LYS A 1 87 ? 3.523 -11.625 15.711 1 59.62 87 LYS A C 1
ATOM 670 O O . LYS A 1 87 ? 4.621 -11.414 16.234 1 59.62 87 LYS A O 1
ATOM 675 N N . TYR A 1 88 ? 3.219 -11.117 14.57 1 63.66 88 TYR A N 1
ATOM 676 C CA . TYR A 1 88 ? 4.246 -10.406 13.812 1 63.66 88 TYR A CA 1
ATOM 677 C C . TYR A 1 88 ? 3.678 -9.133 13.188 1 63.66 88 TYR A C 1
ATOM 679 O O . TYR A 1 88 ? 3.623 -9.016 11.961 1 63.66 88 TYR A O 1
ATOM 687 N N . PRO A 1 89 ? 3.498 -8.219 13.992 1 71.94 89 PRO A N 1
ATOM 688 C CA . PRO A 1 89 ? 2.742 -7.047 13.531 1 71.94 89 PRO A CA 1
ATOM 689 C C . PRO A 1 89 ? 3.557 -6.145 12.609 1 71.94 89 PRO A C 1
ATOM 691 O O . PRO A 1 89 ? 3.031 -5.641 11.609 1 71.94 89 PRO A O 1
ATOM 694 N N . LYS A 1 90 ? 4.84 -6.086 12.805 1 80.38 90 LYS A N 1
ATOM 695 C CA . LYS A 1 90 ? 5.629 -5.145 12.016 1 80.38 90 LYS A CA 1
ATOM 696 C C . LYS A 1 90 ? 5.852 -5.668 10.602 1 80.38 90 LYS A C 1
ATOM 698 O O . LYS A 1 90 ? 5.609 -4.953 9.625 1 80.38 90 LYS A O 1
ATOM 703 N N . PRO A 1 91 ? 6.191 -6.953 10.445 1 82.75 91 PRO A N 1
ATOM 704 C CA . PRO A 1 91 ? 6.34 -7.488 9.086 1 82.75 91 PRO A CA 1
ATOM 705 C C . PRO A 1 91 ? 5.043 -7.426 8.281 1 82.75 91 PRO A C 1
ATOM 707 O O . PRO A 1 91 ? 5.07 -7.148 7.082 1 82.75 91 PRO A O 1
ATOM 710 N N . ALA A 1 92 ? 3.949 -7.684 8.945 1 86.94 92 ALA A N 1
ATOM 711 C CA . ALA A 1 92 ? 2.656 -7.641 8.273 1 86.94 92 ALA A CA 1
ATOM 712 C C . ALA A 1 92 ? 2.35 -6.234 7.762 1 86.94 92 ALA A C 1
ATOM 714 O O . ALA A 1 92 ? 1.808 -6.07 6.668 1 86.94 92 ALA A O 1
ATOM 715 N N . LEU A 1 93 ? 2.715 -5.285 8.508 1 89.5 93 LEU A N 1
ATOM 716 C CA . LEU A 1 93 ? 2.492 -3.902 8.102 1 89.5 93 LEU A CA 1
ATOM 717 C C . LEU A 1 93 ? 3.324 -3.553 6.871 1 89.5 93 LEU A C 1
ATOM 719 O O . LEU A 1 93 ? 2.824 -2.928 5.934 1 89.5 93 LEU A O 1
ATOM 723 N N . LEU A 1 94 ? 4.527 -3.945 6.902 1 90.5 94 LEU A N 1
ATOM 724 C CA . LEU A 1 94 ? 5.41 -3.68 5.773 1 90.5 94 LEU A CA 1
ATOM 725 C C . LEU A 1 94 ? 4.906 -4.371 4.512 1 90.5 94 LEU A C 1
ATOM 727 O O . LEU A 1 94 ? 4.91 -3.777 3.432 1 90.5 94 LEU A O 1
ATOM 731 N N . MET A 1 95 ? 4.484 -5.535 4.648 1 93.06 95 MET A N 1
ATOM 732 C CA . MET A 1 95 ? 3.926 -6.277 3.523 1 93.06 95 MET A CA 1
ATOM 733 C C . MET A 1 95 ? 2.674 -5.59 2.986 1 93.06 95 MET A C 1
ATOM 735 O O . MET A 1 95 ? 2.451 -5.559 1.774 1 93.06 95 MET A O 1
ATOM 739 N N . ALA A 1 96 ? 1.918 -5.09 3.891 1 94.31 96 ALA A N 1
ATOM 740 C CA . ALA A 1 96 ? 0.698 -4.398 3.48 1 94.31 96 ALA A CA 1
ATOM 741 C C . ALA A 1 96 ? 1.021 -3.148 2.668 1 94.31 96 ALA A C 1
ATOM 743 O O . ALA A 1 96 ? 0.316 -2.822 1.711 1 94.31 96 ALA A O 1
ATOM 744 N N . HIS A 1 97 ? 2.068 -2.441 3.008 1 96.62 97 HIS A N 1
ATOM 745 C CA . HIS A 1 97 ? 2.52 -1.318 2.193 1 96.62 97 HIS A CA 1
ATOM 746 C C . HIS A 1 97 ? 2.875 -1.769 0.781 1 96.62 97 HIS A C 1
ATOM 748 O O . HIS A 1 97 ? 2.447 -1.153 -0.198 1 96.62 97 HIS A O 1
ATOM 754 N N . ALA A 1 98 ? 3.605 -2.822 0.733 1 97.31 98 ALA A N 1
ATOM 755 C CA . ALA A 1 98 ? 3.963 -3.387 -0.565 1 97.31 98 ALA A CA 1
ATOM 756 C C . ALA A 1 98 ? 2.719 -3.777 -1.355 1 97.31 98 ALA A C 1
ATOM 758 O O . ALA A 1 98 ? 2.609 -3.473 -2.545 1 97.31 98 ALA A O 1
ATOM 759 N N . ARG A 1 99 ? 1.812 -4.426 -0.663 1 97.56 99 ARG A N 1
ATOM 760 C CA . ARG A 1 99 ? 0.571 -4.848 -1.304 1 97.56 99 ARG A CA 1
ATOM 761 C C . ARG A 1 99 ? -0.191 -3.654 -1.864 1 97.56 99 ARG A C 1
ATOM 763 O O . ARG A 1 99 ? -0.789 -3.74 -2.939 1 97.56 99 ARG A O 1
ATOM 770 N N . GLY A 1 100 ? -0.192 -2.582 -1.121 1 97.69 100 GLY A N 1
ATOM 771 C CA . GLY A 1 100 ? -0.843 -1.385 -1.63 1 97.69 100 GLY A CA 1
ATOM 772 C C . GLY A 1 100 ? -0.334 -0.963 -2.994 1 97.69 100 GLY A C 1
ATOM 773 O O . GLY A 1 100 ? -1.124 -0.664 -3.893 1 97.69 100 GLY A O 1
ATOM 774 N N . ALA A 1 101 ? 0.935 -0.959 -3.166 1 97.56 101 ALA A N 1
ATOM 775 C CA . ALA A 1 101 ? 1.553 -0.585 -4.438 1 97.56 101 ALA A CA 1
ATOM 776 C C . ALA A 1 101 ? 1.252 -1.62 -5.516 1 97.56 101 ALA A C 1
ATOM 778 O O . ALA A 1 101 ? 0.99 -1.265 -6.668 1 97.56 101 ALA A O 1
ATOM 779 N N . ILE A 1 102 ? 1.298 -2.846 -5.129 1 98.38 102 ILE A N 1
ATOM 780 C CA . ILE A 1 102 ? 1.066 -3.953 -6.051 1 98.38 102 ILE A CA 1
ATOM 781 C C . ILE A 1 102 ? -0.374 -3.91 -6.555 1 98.38 102 ILE A C 1
ATOM 783 O O . ILE A 1 102 ? -0.619 -3.996 -7.762 1 98.38 102 ILE A O 1
ATOM 787 N N . LEU A 1 103 ? -1.28 -3.732 -5.66 1 98.19 103 LEU A N 1
ATOM 788 C CA . LEU A 1 103 ? -2.699 -3.682 -5.996 1 98.19 103 LEU A CA 1
ATOM 789 C C . LEU A 1 103 ? -3.006 -2.473 -6.871 1 98.19 103 LEU A C 1
ATOM 791 O O . LEU A 1 103 ? -3.824 -2.557 -7.789 1 98.19 103 LEU A O 1
ATOM 795 N N . LEU A 1 104 ? -2.348 -1.413 -6.59 1 97.88 104 LEU A N 1
ATOM 796 C CA . LEU A 1 104 ? -2.531 -0.215 -7.402 1 97.88 104 LEU A CA 1
ATOM 797 C C . LEU A 1 104 ? -2.1 -0.465 -8.844 1 97.88 104 LEU A C 1
ATOM 799 O O . LEU A 1 104 ? -2.795 -0.068 -9.781 1 97.88 104 LEU A O 1
ATOM 803 N N . ALA A 1 105 ? -0.982 -1.156 -9.023 1 97.38 105 ALA A N 1
ATOM 804 C CA . ALA A 1 105 ? -0.49 -1.479 -10.359 1 97.38 105 ALA A CA 1
ATOM 805 C C . ALA A 1 105 ? -1.501 -2.328 -11.125 1 97.38 105 ALA A C 1
ATOM 807 O O . ALA A 1 105 ? -1.725 -2.111 -12.32 1 97.38 105 ALA A O 1
ATOM 808 N N . ALA A 1 106 ? -2.105 -3.24 -10.453 1 97.62 106 ALA A N 1
ATOM 809 C CA . ALA A 1 106 ? -3.117 -4.094 -11.07 1 97.62 106 ALA A CA 1
ATOM 810 C C . ALA A 1 106 ? -4.359 -3.291 -11.445 1 97.62 106 ALA A C 1
ATOM 812 O O . ALA A 1 106 ? -4.895 -3.436 -12.547 1 97.62 106 ALA A O 1
ATOM 813 N N . ALA A 1 107 ? -4.809 -2.438 -10.562 1 97.44 107 ALA A N 1
ATOM 814 C CA . ALA A 1 107 ? -6.02 -1.647 -10.766 1 97.44 107 ALA A CA 1
ATOM 815 C C . ALA A 1 107 ? -5.848 -0.681 -11.938 1 97.44 107 ALA A C 1
ATOM 817 O O . ALA A 1 107 ? -6.777 -0.48 -12.727 1 97.44 107 ALA A O 1
ATOM 818 N N . GLU A 1 108 ? -4.719 -0.115 -12.062 1 96.44 108 GLU A N 1
ATOM 819 C CA . GLU A 1 108 ? -4.434 0.838 -13.133 1 96.44 108 GLU A CA 1
ATOM 820 C C . GLU A 1 108 ? -4.5 0.169 -14.5 1 96.44 108 GLU A C 1
ATOM 822 O O . GLU A 1 108 ? -4.656 0.844 -15.523 1 96.44 108 GLU A O 1
ATOM 827 N N . ARG A 1 109 ? -4.375 -1.126 -14.492 1 96.44 109 ARG A N 1
ATOM 828 C CA . ARG A 1 109 ? -4.418 -1.894 -15.734 1 96.44 109 ARG A CA 1
ATOM 829 C C . ARG A 1 109 ? -5.746 -2.631 -15.875 1 96.44 109 ARG A C 1
ATOM 831 O O . ARG A 1 109 ? -5.879 -3.516 -16.719 1 96.44 109 ARG A O 1
ATOM 838 N N . ASN A 1 110 ? -6.66 -2.33 -14.953 1 95.62 110 ASN A N 1
ATOM 839 C CA . ASN A 1 110 ? -7.992 -2.92 -14.945 1 95.62 110 ASN A CA 1
ATOM 840 C C . ASN A 1 110 ? -7.934 -4.441 -14.852 1 95.62 110 ASN A C 1
ATOM 842 O O . ASN A 1 110 ? -8.727 -5.137 -15.484 1 95.62 110 ASN A O 1
ATOM 846 N N . MET A 1 111 ? -6.957 -4.922 -14.156 1 96.12 111 MET A N 1
ATOM 847 C CA . MET A 1 111 ? -6.809 -6.359 -13.977 1 96.12 111 MET A CA 1
ATOM 848 C C . MET A 1 111 ? -7.727 -6.867 -12.867 1 96.12 111 MET A C 1
ATOM 850 O O . MET A 1 111 ? -7.957 -6.168 -11.883 1 96.12 111 MET A O 1
ATOM 854 N N . GLN A 1 112 ? -8.172 -8.047 -13.07 1 95.19 112 GLN A N 1
ATOM 855 C CA . GLN A 1 112 ? -8.797 -8.75 -11.953 1 95.19 112 GLN A CA 1
ATOM 856 C C . GLN A 1 112 ? -7.758 -9.172 -10.922 1 95.19 112 GLN A C 1
ATOM 858 O O . GLN A 1 112 ? -6.656 -9.602 -11.281 1 95.19 112 GLN A O 1
ATOM 863 N N . VAL A 1 113 ? -8.125 -9.023 -9.664 1 97.75 113 VAL A N 1
ATOM 864 C CA . VAL A 1 113 ? -7.238 -9.469 -8.594 1 97.75 113 VAL A CA 1
ATOM 865 C C . VAL A 1 113 ? -7.965 -10.477 -7.707 1 97.75 113 VAL A C 1
ATOM 867 O O . VAL A 1 113 ? -9.094 -10.234 -7.27 1 97.75 113 VAL A O 1
ATOM 870 N N . VAL A 1 114 ? -7.363 -11.562 -7.465 1 96.88 114 VAL A N 1
ATOM 871 C CA . VAL A 1 114 ? -7.941 -12.586 -6.598 1 96.88 114 VAL A CA 1
ATOM 872 C C . VAL A 1 114 ? -6.984 -12.883 -5.445 1 96.88 114 VAL A C 1
ATOM 874 O O . VAL A 1 114 ? -5.781 -13.039 -5.656 1 96.88 114 VAL A O 1
ATOM 877 N N . HIS A 1 115 ? -7.559 -12.93 -4.273 1 96.94 115 HIS A N 1
ATOM 878 C CA . HIS A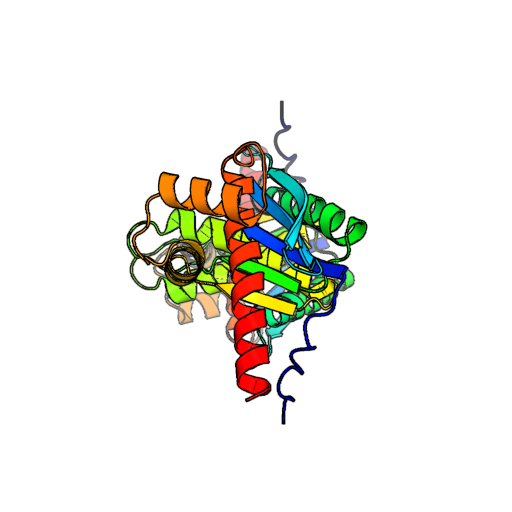 1 115 ? -6.777 -13.188 -3.068 1 96.94 115 HIS A CA 1
ATOM 879 C C . HIS A 1 115 ? -6.949 -14.633 -2.602 1 96.94 115 HIS A C 1
ATOM 881 O O . HIS A 1 115 ? -8.07 -15.148 -2.557 1 96.94 115 HIS A O 1
ATOM 887 N N . TYR A 1 116 ? -5.863 -15.242 -2.27 1 96.5 116 TYR A N 1
ATOM 888 C CA . TYR A 1 116 ? -5.895 -16.594 -1.727 1 96.5 116 TYR A CA 1
ATOM 889 C C . TYR A 1 116 ? -5.203 -16.656 -0.371 1 96.5 116 TYR A C 1
ATOM 891 O O . TYR A 1 116 ? -4.168 -16.016 -0.167 1 96.5 116 TYR A O 1
ATOM 899 N N . THR A 1 117 ? -5.703 -17.453 0.551 1 95 117 THR A N 1
ATOM 900 C CA . THR A 1 117 ? -5.051 -17.672 1.836 1 95 117 THR A CA 1
ATOM 901 C C . THR A 1 117 ? -3.941 -18.719 1.706 1 95 117 THR A C 1
ATOM 903 O O . THR A 1 117 ? -3.971 -19.547 0.801 1 95 117 THR A O 1
ATOM 906 N N . PRO A 1 118 ? -3.02 -18.625 2.664 1 93.94 118 PRO A N 1
ATOM 907 C CA . PRO A 1 118 ? -1.976 -19.656 2.662 1 93.94 118 PRO A CA 1
ATOM 908 C C . PRO A 1 118 ? -2.541 -21.078 2.725 1 93.94 118 PRO A C 1
ATOM 910 O O . PRO A 1 118 ? -2.068 -21.969 2.014 1 93.94 118 PRO A O 1
ATOM 913 N N . THR A 1 119 ? -3.561 -21.234 3.449 1 95.44 119 THR A N 1
ATOM 914 C CA . THR A 1 119 ? -4.168 -22.547 3.613 1 95.44 119 THR A CA 1
ATOM 915 C C . THR A 1 119 ? -4.797 -23.016 2.305 1 95.44 119 THR A C 1
ATOM 917 O O . THR A 1 119 ? -4.672 -24.188 1.937 1 95.44 119 THR A O 1
ATOM 920 N N . GLN A 1 120 ? -5.52 -22.109 1.604 1 96.19 120 GLN A N 1
ATOM 921 C CA . GLN A 1 120 ? -6.109 -22.453 0.312 1 96.19 120 GLN A CA 1
ATOM 922 C C . GLN A 1 120 ? -5.043 -22.891 -0.684 1 96.19 120 GLN A C 1
ATOM 924 O O . GLN A 1 120 ? -5.223 -23.875 -1.403 1 96.19 120 GLN A O 1
ATOM 929 N N . ILE A 1 121 ? -3.955 -22.234 -0.688 1 97.69 121 ILE A N 1
ATOM 930 C CA . ILE A 1 121 ? -2.863 -22.516 -1.616 1 97.69 121 ILE A CA 1
ATOM 931 C C . ILE A 1 121 ? -2.281 -23.891 -1.328 1 97.69 121 ILE A C 1
ATOM 933 O O . ILE A 1 121 ? -2.164 -24.719 -2.23 1 97.69 121 ILE A O 1
ATOM 937 N N . LYS A 1 122 ? -2.023 -24.141 -0.072 1 97.69 122 LYS A N 1
ATOM 938 C CA . LYS A 1 122 ? -1.455 -25.422 0.331 1 97.69 122 LYS A CA 1
ATOM 939 C C . LYS A 1 122 ? -2.414 -26.562 0.025 1 97.69 122 LYS A C 1
ATOM 941 O O . LYS A 1 122 ? -2.01 -27.594 -0.534 1 97.69 122 LYS A O 1
ATOM 946 N N . ARG A 1 123 ? -3.598 -26.359 0.34 1 97.06 123 ARG A N 1
ATOM 947 C CA . ARG A 1 123 ? -4.602 -27.406 0.157 1 97.06 123 ARG A CA 1
ATOM 948 C C . ARG A 1 123 ? -4.801 -27.719 -1.321 1 97.06 123 ARG A C 1
ATOM 950 O O . ARG A 1 123 ? -4.879 -28.891 -1.709 1 97.06 123 ARG A O 1
ATOM 957 N N . LEU A 1 124 ? -4.898 -26.75 -2.082 1 95.81 124 LEU A N 1
ATOM 958 C CA . LEU A 1 124 ? -5.18 -26.953 -3.5 1 95.81 124 LEU A CA 1
ATOM 959 C C . LEU A 1 124 ? -3.998 -27.594 -4.207 1 95.81 124 LEU A C 1
ATOM 961 O O . LEU A 1 124 ? -4.184 -28.375 -5.148 1 95.81 124 LEU A O 1
ATOM 965 N N . LEU A 1 125 ? -2.82 -27.344 -3.744 1 96.75 125 LEU A N 1
ATOM 966 C CA . LEU A 1 125 ? -1.642 -27.828 -4.457 1 96.75 125 LEU A CA 1
ATOM 967 C C . LEU A 1 125 ? -1.217 -29.188 -3.941 1 96.75 125 LEU A C 1
ATOM 969 O O . LEU A 1 125 ? -0.661 -30 -4.691 1 96.75 125 LEU A O 1
ATOM 973 N N . THR A 1 126 ? -1.524 -29.422 -2.623 1 96.88 126 THR A N 1
ATOM 974 C CA . THR A 1 126 ? -0.939 -30.641 -2.057 1 96.88 126 THR A CA 1
ATOM 975 C C . THR A 1 126 ? -2.021 -31.531 -1.464 1 96.88 126 THR A C 1
ATOM 977 O O . THR A 1 126 ? -1.752 -32.688 -1.096 1 96.88 126 THR A O 1
ATOM 980 N N . GLY A 1 127 ? -3.178 -30.969 -1.268 1 96.19 127 GLY A N 1
ATOM 981 C CA . GLY A 1 127 ? -4.242 -31.703 -0.613 1 96.19 127 GLY A CA 1
ATOM 982 C C . GLY A 1 127 ? -4.277 -31.5 0.889 1 96.19 127 GLY A C 1
ATOM 983 O O . GLY A 1 127 ? -5.195 -31.969 1.563 1 96.19 127 GLY A O 1
ATOM 984 N N . SER A 1 128 ? -3.299 -30.734 1.402 1 96.62 128 SER A N 1
ATOM 985 C CA . SER A 1 128 ? -3.203 -30.516 2.842 1 96.62 128 SER A CA 1
ATOM 986 C C . SER A 1 128 ? -2.951 -29.047 3.154 1 96.62 128 SER A C 1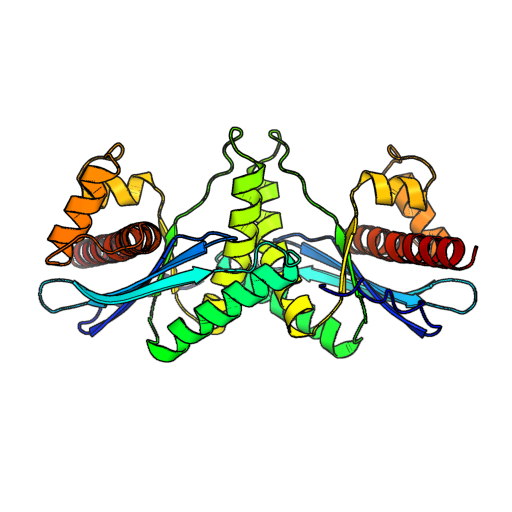
ATOM 988 O O . SER A 1 128 ? -1.991 -28.453 2.654 1 96.62 128 SER A O 1
ATOM 990 N N . GLY A 1 129 ? -3.752 -28.547 4.031 1 94.56 129 GLY A N 1
ATOM 991 C CA . GLY A 1 129 ? -3.59 -27.172 4.453 1 94.56 129 GLY A CA 1
ATOM 992 C C . GLY A 1 129 ? -2.373 -26.953 5.332 1 94.56 129 GLY A C 1
ATOM 993 O O . GLY A 1 129 ? -2.02 -25.812 5.641 1 94.56 129 GLY A O 1
ATOM 994 N N . ARG A 1 130 ? -1.733 -28.047 5.711 1 95.12 130 ARG A N 1
ATOM 995 C CA . ARG A 1 130 ? -0.58 -27.969 6.602 1 95.12 130 ARG A CA 1
ATOM 996 C C . ARG A 1 130 ? 0.68 -28.484 5.91 1 95.12 130 ARG A C 1
ATOM 998 O O . ARG A 1 130 ? 1.643 -28.875 6.574 1 95.12 130 ARG A O 1
ATOM 1005 N N . ALA A 1 131 ? 0.658 -28.469 4.633 1 96.88 131 ALA A N 1
ATOM 1006 C CA . ALA A 1 131 ? 1.774 -28.984 3.838 1 96.88 131 ALA A CA 1
ATOM 1007 C C . ALA A 1 131 ? 3.064 -28.234 4.168 1 96.88 131 ALA A C 1
ATOM 1009 O O . ALA A 1 131 ? 3.053 -27.016 4.371 1 96.88 131 ALA A O 1
ATOM 1010 N N . SER A 1 132 ? 4.195 -28.969 4.129 1 96.69 132 SER A N 1
ATOM 1011 C CA . SER A 1 132 ? 5.504 -28.359 4.359 1 96.69 132 SER A CA 1
ATOM 1012 C C . SER A 1 132 ? 5.977 -27.578 3.139 1 96.69 132 SER A C 1
ATOM 1014 O O . SER A 1 132 ? 5.402 -27.703 2.055 1 96.69 132 SER A O 1
ATOM 1016 N N . LYS A 1 133 ? 7.043 -26.797 3.424 1 93.56 133 LYS A N 1
ATOM 1017 C CA . LYS A 1 133 ? 7.633 -26.062 2.314 1 93.56 133 LYS A CA 1
ATOM 1018 C C . LYS A 1 133 ? 8.148 -27 1.233 1 93.56 133 LYS A C 1
ATOM 1020 O O . LYS A 1 133 ? 7.996 -26.734 0.04 1 93.56 133 LYS A O 1
ATOM 1025 N N . GLU A 1 134 ? 8.703 -28.078 1.613 1 95.25 134 GLU A N 1
ATOM 1026 C CA . GLU A 1 134 ? 9.227 -29.078 0.679 1 95.25 134 GLU A CA 1
ATOM 1027 C C . GLU A 1 134 ? 8.102 -29.703 -0.143 1 95.25 134 GLU A C 1
ATOM 1029 O O . GLU A 1 134 ? 8.242 -29.891 -1.353 1 95.25 134 GLU A O 1
ATOM 1034 N N . GLN A 1 135 ? 7.09 -30.047 0.486 1 97.12 135 GLN A N 1
ATOM 1035 C CA . GLN A 1 135 ? 5.922 -30.594 -0.195 1 97.12 135 GLN A CA 1
ATOM 1036 C C . GLN A 1 135 ? 5.383 -29.609 -1.235 1 97.12 135 GLN A C 1
ATOM 1038 O O . GLN A 1 135 ? 5.031 -30.016 -2.348 1 97.12 135 GLN A O 1
ATOM 1043 N N . MET A 1 136 ? 5.348 -28.391 -0.854 1 97.62 136 MET A N 1
ATOM 1044 C CA . MET A 1 136 ? 4.875 -27.344 -1.757 1 97.62 136 MET A CA 1
ATOM 1045 C C . MET A 1 136 ? 5.785 -27.234 -2.975 1 97.62 136 MET A C 1
ATOM 1047 O O . MET A 1 136 ? 5.305 -27.172 -4.109 1 97.62 136 MET A O 1
ATOM 1051 N N . GLN A 1 137 ? 7.062 -27.203 -2.717 1 96.38 137 GLN A N 1
ATOM 1052 C CA . GLN A 1 137 ? 8.039 -27.078 -3.793 1 96.38 137 GLN A CA 1
ATOM 1053 C C . GLN A 1 137 ? 7.934 -28.234 -4.781 1 96.38 137 GLN A C 1
ATOM 1055 O O . GLN A 1 137 ? 8 -28.016 -5.996 1 96.38 137 GLN A O 1
ATOM 1060 N N . HIS A 1 138 ? 7.727 -29.375 -4.273 1 96.69 138 HIS A N 1
ATOM 1061 C CA . HIS A 1 138 ? 7.57 -30.531 -5.133 1 96.69 138 HIS A CA 1
ATOM 1062 C C . HIS A 1 138 ? 6.289 -30.453 -5.957 1 96.69 138 HIS A C 1
ATOM 1064 O O . HIS A 1 138 ? 6.293 -30.75 -7.152 1 96.69 138 HIS A O 1
ATOM 1070 N N . ALA A 1 139 ? 5.258 -30.062 -5.293 1 97.5 139 ALA A N 1
ATOM 1071 C CA . ALA A 1 139 ? 3.98 -29.906 -5.984 1 97.5 139 ALA A CA 1
ATOM 1072 C C . ALA A 1 139 ? 4.098 -28.906 -7.129 1 97.5 139 ALA A C 1
ATOM 1074 O O . ALA A 1 139 ? 3.596 -29.156 -8.227 1 97.5 139 ALA A O 1
ATOM 1075 N N . ILE A 1 140 ? 4.777 -27.828 -6.883 1 97.88 140 ILE A N 1
ATOM 1076 C CA . ILE A 1 140 ? 4.965 -26.781 -7.883 1 97.88 140 ILE A CA 1
ATOM 1077 C C . ILE A 1 140 ? 5.734 -27.344 -9.078 1 97.88 140 ILE A C 1
ATOM 1079 O O . ILE A 1 140 ? 5.324 -27.172 -10.227 1 97.88 140 ILE A O 1
ATOM 1083 N N . LYS A 1 141 ? 6.82 -28.016 -8.766 1 97.38 141 LYS A N 1
ATOM 1084 C CA . LYS A 1 141 ? 7.66 -28.625 -9.805 1 97.38 141 LYS A CA 1
ATOM 1085 C C . LYS A 1 141 ? 6.855 -29.578 -10.672 1 97.38 141 LYS A C 1
ATOM 1087 O O . LYS A 1 141 ? 6.93 -29.516 -11.906 1 97.38 141 LYS A O 1
ATOM 1092 N N . ASN A 1 142 ? 6.109 -30.375 -10.055 1 96.62 142 ASN A N 1
ATOM 1093 C CA . ASN A 1 142 ? 5.336 -31.391 -10.766 1 96.62 142 ASN A CA 1
ATOM 1094 C C . ASN A 1 142 ? 4.223 -30.766 -11.602 1 96.62 142 ASN A C 1
ATOM 1096 O O . ASN A 1 142 ? 4.039 -31.125 -12.766 1 96.62 142 ASN A O 1
ATOM 1100 N N . GLU A 1 143 ? 3.486 -29.844 -10.969 1 95.75 143 GLU A N 1
ATOM 1101 C CA . GLU A 1 143 ? 2.332 -29.234 -11.625 1 95.75 143 GLU A CA 1
ATOM 1102 C C . GLU A 1 143 ? 2.756 -28.422 -12.844 1 95.75 143 GLU A C 1
ATOM 1104 O O . GLU A 1 143 ? 2.012 -28.328 -13.82 1 95.75 143 GLU A O 1
ATOM 1109 N N . LEU A 1 144 ? 3.951 -27.875 -12.828 1 96.56 144 LEU A N 1
ATOM 1110 C CA . LEU A 1 144 ? 4.438 -27.047 -13.922 1 96.56 144 LEU A CA 1
ATOM 1111 C C . LEU A 1 144 ? 5.363 -27.844 -14.836 1 96.56 144 LEU A C 1
ATOM 1113 O O . LEU A 1 144 ? 5.945 -27.281 -15.773 1 96.56 144 LEU A O 1
ATOM 1117 N N . ARG A 1 145 ? 5.578 -29.109 -14.484 1 95.25 145 ARG A N 1
ATOM 1118 C CA . ARG A 1 145 ? 6.414 -30.016 -15.266 1 95.25 145 ARG A CA 1
ATOM 1119 C C . ARG A 1 145 ? 7.805 -29.422 -15.484 1 95.25 145 ARG A C 1
ATOM 1121 O O . ARG A 1 145 ? 8.297 -29.375 -16.609 1 95.25 145 ARG A O 1
ATOM 1128 N N . LEU A 1 146 ? 8.359 -29.016 -14.391 1 95.5 146 LEU A N 1
ATOM 1129 C CA . LEU A 1 146 ? 9.695 -28.422 -14.422 1 95.5 146 LEU A CA 1
ATOM 1130 C C . LEU A 1 146 ? 10.75 -29.469 -14.07 1 95.5 146 LEU A C 1
ATOM 1132 O O . LEU A 1 146 ? 10.461 -30.438 -13.359 1 95.5 146 LEU A O 1
ATOM 1136 N N . GLU A 1 147 ? 11.898 -29.281 -14.602 1 95.25 147 GLU A N 1
ATOM 1137 C CA . GLU A 1 147 ? 13 -30.188 -14.273 1 95.25 147 GLU A CA 1
ATOM 1138 C C . GLU A 1 147 ? 13.516 -29.938 -12.859 1 95.25 147 GLU A C 1
ATOM 1140 O O . GLU A 1 147 ? 14.047 -30.859 -12.219 1 95.25 147 GLU A O 1
ATOM 1145 N N . ALA A 1 148 ? 13.375 -28.703 -12.406 1 95.75 148 ALA A N 1
ATOM 1146 C CA . ALA A 1 148 ? 13.805 -28.297 -11.07 1 95.75 148 ALA A CA 1
ATOM 1147 C C . ALA A 1 148 ? 12.836 -27.297 -10.453 1 95.75 148 ALA A C 1
ATOM 1149 O O . ALA A 1 148 ? 12.055 -26.656 -11.164 1 95.75 148 ALA A O 1
ATOM 1150 N N . ILE A 1 149 ? 12.906 -27.156 -9.164 1 93.62 149 ILE A N 1
ATOM 1151 C CA . ILE A 1 149 ? 12.102 -26.188 -8.438 1 93.62 149 ILE A CA 1
ATOM 1152 C C . ILE A 1 149 ? 12.508 -24.781 -8.844 1 93.62 149 ILE A C 1
ATOM 1154 O O . ILE A 1 149 ? 13.695 -24.469 -8.938 1 93.62 149 ILE A O 1
ATOM 1158 N N . PRO A 1 150 ? 11.516 -23.953 -9.086 1 93.44 150 PRO A N 1
ATOM 1159 C CA . PRO A 1 150 ? 11.891 -22.578 -9.414 1 93.44 150 PRO A CA 1
ATOM 1160 C C . PRO A 1 150 ? 12.68 -21.891 -8.305 1 93.44 150 PRO A C 1
ATOM 1162 O O . PRO A 1 150 ? 12.367 -22.062 -7.125 1 93.44 150 PRO A O 1
ATOM 1165 N N . GLU A 1 151 ? 13.75 -21.266 -8.68 1 92.5 151 GLU A N 1
ATOM 1166 C CA . GLU A 1 151 ? 14.578 -20.516 -7.738 1 92.5 151 GLU A CA 1
ATOM 1167 C C . GLU A 1 151 ? 14.602 -19.031 -8.094 1 92.5 151 GLU A C 1
ATOM 1169 O O . GLU A 1 151 ? 14.508 -18.656 -9.266 1 92.5 151 GLU A O 1
ATOM 1174 N N . PRO A 1 152 ? 14.75 -18.125 -7.113 1 95.25 152 PRO A N 1
ATOM 1175 C CA . PRO A 1 152 ? 14.805 -18.359 -5.668 1 95.25 152 PRO A CA 1
ATOM 1176 C C . PRO A 1 152 ? 13.453 -18.75 -5.082 1 95.25 152 PRO A C 1
ATOM 1178 O O . PRO A 1 152 ? 12.469 -18.859 -5.816 1 95.25 152 PRO A O 1
ATOM 1181 N N . ASN A 1 153 ? 13.273 -18.984 -3.807 1 95 153 ASN A N 1
ATOM 1182 C CA . ASN A 1 153 ? 12.062 -19.422 -3.121 1 95 153 ASN A CA 1
ATOM 1183 C C . ASN A 1 153 ? 10.898 -18.469 -3.379 1 95 153 ASN A C 1
ATOM 1185 O O . ASN A 1 153 ? 9.742 -18.906 -3.465 1 95 153 ASN A O 1
ATOM 1189 N N . ASP A 1 154 ? 11.188 -17.188 -3.559 1 96.19 154 ASP A N 1
ATOM 1190 C CA . ASP A 1 154 ? 10.164 -16.188 -3.832 1 96.19 154 ASP A CA 1
ATOM 1191 C C . ASP A 1 154 ? 9.406 -16.5 -5.113 1 96.19 154 ASP A C 1
ATOM 1193 O O . ASP A 1 154 ? 8.188 -16.312 -5.184 1 96.19 154 ASP A O 1
ATOM 1197 N N . VAL A 1 155 ? 10.117 -17.047 -6.02 1 97.56 155 VAL A N 1
ATOM 1198 C CA . VAL A 1 155 ? 9.508 -17.391 -7.301 1 97.56 155 VAL A CA 1
ATOM 1199 C C . VAL A 1 155 ? 8.641 -18.625 -7.141 1 97.56 155 VAL A C 1
ATOM 1201 O O . VAL A 1 155 ? 7.535 -18.703 -7.691 1 97.56 155 VAL A O 1
ATOM 1204 N N . ALA A 1 156 ? 9.164 -19.562 -6.387 1 97.62 156 ALA A N 1
ATOM 1205 C CA . ALA A 1 156 ? 8.383 -20.766 -6.117 1 97.62 156 ALA A CA 1
ATOM 1206 C C . ALA A 1 156 ? 7.082 -20.422 -5.398 1 97.62 156 ALA A C 1
ATOM 1208 O O . ALA A 1 156 ? 6.012 -20.891 -5.785 1 97.62 156 ALA A O 1
ATOM 1209 N N . ASP A 1 157 ? 7.195 -19.594 -4.43 1 97.06 157 ASP A N 1
ATOM 1210 C CA . ASP A 1 157 ? 6.016 -19.188 -3.664 1 97.06 157 ASP A CA 1
ATOM 1211 C C . ASP A 1 157 ? 5.02 -18.438 -4.547 1 97.06 157 ASP A C 1
ATOM 1213 O O . ASP A 1 157 ? 3.811 -18.641 -4.449 1 97.06 157 ASP A O 1
ATOM 1217 N N . ALA A 1 158 ? 5.523 -17.609 -5.418 1 98.5 158 ALA A N 1
ATOM 1218 C CA . ALA A 1 158 ? 4.66 -16.906 -6.363 1 98.5 158 ALA A CA 1
ATOM 1219 C C . ALA A 1 158 ? 4.012 -17.891 -7.34 1 98.5 158 ALA A C 1
ATOM 1221 O O . ALA A 1 158 ? 2.844 -17.719 -7.703 1 98.5 158 ALA A O 1
ATOM 1222 N N . SER A 1 159 ? 4.746 -18.844 -7.738 1 98.5 159 SER A N 1
ATOM 1223 C CA . SER A 1 159 ? 4.219 -19.875 -8.625 1 98.5 159 SER A CA 1
ATOM 1224 C C . SER A 1 159 ? 3.078 -20.641 -7.965 1 98.5 159 SER A C 1
ATOM 1226 O O . SER A 1 159 ? 2.084 -20.969 -8.617 1 98.5 159 SER A O 1
ATOM 1228 N N . ALA A 1 160 ? 3.26 -20.891 -6.711 1 98.44 160 ALA A N 1
ATOM 1229 C CA . ALA A 1 160 ? 2.215 -21.578 -5.957 1 98.44 160 ALA A CA 1
ATOM 1230 C C . ALA A 1 160 ? 0.908 -20.797 -5.984 1 98.44 160 ALA A C 1
ATOM 1232 O O . ALA A 1 160 ? -0.166 -21.359 -6.176 1 98.44 160 ALA A O 1
ATOM 1233 N N . VAL A 1 161 ? 1.028 -19.547 -5.82 1 98.38 161 VAL A N 1
ATOM 1234 C CA . VAL A 1 161 ? -0.147 -18.688 -5.812 1 98.38 161 VAL A CA 1
ATOM 1235 C C . VAL A 1 161 ? -0.818 -18.719 -7.184 1 98.38 161 VAL A C 1
ATOM 1237 O O . VAL A 1 161 ? -2.041 -18.844 -7.281 1 98.38 161 VAL A O 1
ATOM 1240 N N . ALA A 1 162 ? -0.036 -18.594 -8.25 1 98.19 162 ALA A N 1
ATOM 1241 C CA . ALA A 1 162 ? -0.559 -18.641 -9.609 1 98.19 162 ALA A CA 1
ATOM 1242 C C . ALA A 1 162 ? -1.236 -19.969 -9.898 1 98.19 162 ALA A C 1
ATOM 1244 O O . ALA A 1 162 ? -2.301 -20.016 -10.523 1 98.19 162 ALA A O 1
ATOM 1245 N N . LEU A 1 163 ? -0.657 -21.031 -9.461 1 97.5 163 LEU A N 1
ATOM 1246 C CA . LEU A 1 163 ? -1.214 -22.375 -9.656 1 97.5 163 LEU A CA 1
ATOM 1247 C C . LEU A 1 163 ? -2.535 -22.531 -8.906 1 97.5 163 LEU A C 1
ATOM 1249 O O . LEU A 1 163 ? -3.479 -23.125 -9.422 1 97.5 163 LEU A O 1
ATOM 1253 N N . CYS A 1 164 ? -2.5 -21.969 -7.734 1 97.12 164 CYS A N 1
ATOM 1254 C CA . CYS A 1 164 ? -3.744 -21.984 -6.977 1 97.12 164 CYS A CA 1
ATOM 1255 C C . CYS A 1 164 ? -4.875 -21.328 -7.766 1 97.12 164 CYS A C 1
ATOM 1257 O O . CYS A 1 164 ? -5.98 -21.875 -7.828 1 97.12 164 CYS A O 1
ATOM 1259 N N . HIS A 1 165 ? -4.617 -20.25 -8.359 1 95.94 165 HIS A N 1
ATOM 1260 C CA . HIS A 1 165 ? -5.602 -19.562 -9.188 1 95.94 165 HIS A CA 1
ATOM 1261 C C . HIS A 1 165 ? -6.023 -20.438 -10.367 1 95.94 165 HIS A C 1
ATOM 1263 O O . HIS A 1 165 ? -7.211 -20.516 -10.688 1 95.94 165 HIS A O 1
ATOM 1269 N N . TYR A 1 166 ? -5.074 -21.094 -10.977 1 93.81 166 TYR A N 1
ATOM 1270 C CA . TYR A 1 166 ? -5.328 -21.984 -12.102 1 93.81 166 TYR A CA 1
ATOM 1271 C C . TYR A 1 166 ? -6.352 -23.047 -11.734 1 93.81 166 TYR A C 1
ATOM 1273 O O . TYR A 1 166 ? -7.344 -23.234 -12.445 1 93.81 166 TYR A O 1
ATOM 1281 N N . TYR A 1 167 ? -6.176 -23.641 -10.602 1 92.44 167 TYR A N 1
ATOM 1282 C CA . TYR A 1 167 ? -7.035 -24.75 -10.203 1 92.44 167 TYR A CA 1
ATOM 1283 C C . TYR A 1 167 ? -8.375 -24.25 -9.68 1 92.44 167 TYR A C 1
ATOM 1285 O O . TYR A 1 167 ? -9.406 -24.891 -9.891 1 92.44 167 TYR A O 1
ATOM 1293 N N . SER A 1 168 ? -8.344 -23.141 -8.992 1 91 168 SER A N 1
ATOM 1294 C CA . SER A 1 168 ? -9.578 -22.562 -8.461 1 91 168 SER A CA 1
ATOM 1295 C C . SER A 1 168 ? -10.508 -22.125 -9.594 1 91 168 SER A C 1
ATOM 1297 O O . SER A 1 168 ? -11.727 -22.266 -9.484 1 91 168 SER A O 1
ATOM 1299 N N . SER A 1 169 ? -10.008 -21.531 -10.602 1 83 169 SER A N 1
ATOM 1300 C CA . SER A 1 169 ? -10.797 -21.031 -11.719 1 83 169 SER A CA 1
ATOM 1301 C C . SER A 1 169 ? -11.367 -22.172 -12.547 1 83 169 SER A C 1
ATOM 1303 O O . SER A 1 169 ? -12.398 -22.016 -13.203 1 83 169 SER A O 1
ATOM 1305 N N . ARG A 1 170 ? -10.703 -23.25 -12.578 1 73.75 170 ARG A N 1
ATOM 1306 C CA . ARG A 1 170 ? -11.188 -24.438 -13.289 1 73.75 170 ARG A CA 1
ATOM 1307 C C . ARG A 1 170 ? -12.367 -25.062 -12.562 1 73.75 170 ARG A C 1
ATOM 1309 O O . ARG A 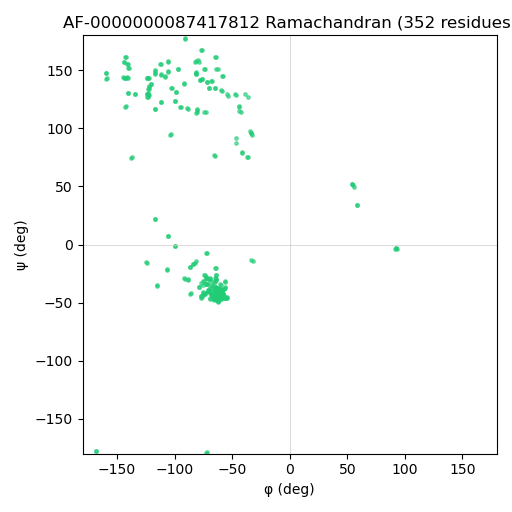1 170 ? -13.305 -25.547 -13.195 1 73.75 170 ARG A O 1
ATOM 1316 N N . ILE A 1 171 ? -12.312 -24.969 -11.312 1 68.38 171 ILE A N 1
ATOM 1317 C CA . ILE A 1 171 ? -13.359 -25.578 -10.492 1 68.38 171 ILE A CA 1
ATOM 1318 C C . ILE A 1 171 ? -14.633 -24.75 -10.594 1 68.38 171 ILE A C 1
ATOM 1320 O O . ILE A 1 171 ? -15.734 -25.281 -10.727 1 68.38 171 ILE A O 1
ATOM 1324 N N . THR A 1 172 ? -14.477 -23.438 -10.547 1 63.88 172 THR A N 1
ATOM 1325 C CA . THR A 1 172 ? -15.648 -22.562 -10.617 1 63.88 172 THR A CA 1
ATOM 1326 C C . THR A 1 172 ? -16.344 -22.703 -11.961 1 63.88 172 THR A C 1
ATOM 1328 O O . THR A 1 172 ? -17.578 -22.609 -12.039 1 63.88 172 THR A O 1
ATOM 1331 N N . ASN A 1 173 ? -15.555 -23.016 -12.984 1 58.41 173 ASN A N 1
ATOM 1332 C CA . ASN A 1 173 ? -16.141 -23.188 -14.305 1 58.41 173 ASN A CA 1
ATOM 1333 C C . ASN A 1 173 ? -16.844 -24.547 -14.43 1 58.41 173 ASN A C 1
ATOM 1335 O O . ASN A 1 173 ? -17.875 -24.656 -15.109 1 58.41 173 ASN A O 1
ATOM 1339 N N . ILE A 1 174 ? -16.266 -25.422 -13.75 1 50.66 174 ILE A N 1
ATOM 1340 C CA . ILE A 1 174 ? -16.906 -26.734 -13.789 1 50.66 174 ILE A CA 1
ATOM 1341 C C . ILE A 1 174 ? -18.234 -26.688 -13.031 1 50.66 174 ILE A C 1
ATOM 1343 O O . ILE A 1 174 ? -19.234 -27.234 -13.484 1 50.66 174 ILE A O 1
ATOM 1347 N N . ASN A 1 175 ? -18.219 -25.938 -11.914 1 48.97 175 ASN A N 1
ATOM 1348 C CA . ASN A 1 175 ? -19.453 -25.828 -11.141 1 48.97 175 ASN A CA 1
ATOM 1349 C C . ASN A 1 175 ? -20.484 -24.984 -11.867 1 48.97 175 ASN A C 1
ATOM 1351 O O . ASN A 1 175 ? -21.688 -25.141 -11.641 1 48.97 175 ASN A O 1
ATOM 1355 N N . ALA A 1 176 ? -19.969 -24.078 -12.625 1 52.56 176 ALA A N 1
ATOM 1356 C CA . ALA A 1 176 ? -20.906 -23.266 -13.391 1 52.56 176 ALA A CA 1
ATOM 1357 C C . ALA A 1 176 ? -21.5 -24.062 -14.547 1 52.56 176 ALA A C 1
ATOM 1359 O O . ALA A 1 176 ? -22.516 -23.656 -15.125 1 52.56 176 ALA A O 1
ATOM 1360 N N . LEU A 1 177 ? -20.75 -25.031 -14.969 1 42.72 177 LEU A N 1
ATOM 1361 C CA . LEU A 1 177 ? -21.188 -25.875 -16.078 1 42.72 177 LEU A CA 1
ATOM 1362 C C . LEU A 1 177 ? -22.094 -27 -15.594 1 42.72 177 LEU A C 1
ATOM 1364 O O . LEU A 1 177 ? -22.812 -27.609 -16.375 1 42.72 177 LEU A O 1
ATOM 1368 N N . THR A 1 178 ? -22.047 -27.234 -14.32 1 38.03 178 THR A N 1
ATOM 1369 C CA . THR A 1 178 ? -22.984 -28.25 -13.859 1 38.03 178 THR A CA 1
ATOM 1370 C C . THR A 1 178 ? -24.203 -27.609 -13.211 1 38.03 178 THR A C 1
ATOM 1372 O O . THR A 1 178 ? -25.328 -28.109 -13.328 1 38.03 178 THR A O 1
ATOM 1375 N N . MET B 1 1 ? 27.875 7.137 0.034 1 24.61 1 MET B N 1
ATOM 1376 C CA . MET B 1 1 ? 27.734 8.406 0.742 1 24.61 1 MET B CA 1
ATOM 1377 C C . MET B 1 1 ? 26.406 9.078 0.401 1 24.61 1 MET B C 1
ATOM 1379 O O . MET B 1 1 ? 26.266 9.672 -0.668 1 24.61 1 MET B O 1
ATOM 1383 N N . ASP B 1 2 ? 25.297 8.344 0.481 1 27.66 2 ASP B N 1
ATOM 1384 C CA . ASP B 1 2 ? 23.953 8.867 0.216 1 27.66 2 ASP B CA 1
ATOM 1385 C C . ASP B 1 2 ? 23.734 10.195 0.936 1 27.66 2 ASP B C 1
ATOM 1387 O O . ASP B 1 2 ? 23.938 10.289 2.146 1 27.66 2 ASP B O 1
ATOM 1391 N N . GLY B 1 3 ? 24.031 11.281 0.274 1 31.47 3 GLY B N 1
ATOM 1392 C CA . GLY B 1 3 ? 24.078 12.633 0.814 1 31.47 3 GLY B CA 1
ATOM 1393 C C . GLY B 1 3 ? 22.969 12.906 1.814 1 31.47 3 GLY B C 1
ATOM 1394 O O . GLY B 1 3 ? 21.969 12.18 1.856 1 31.47 3 GLY B O 1
ATOM 1395 N N . VAL B 1 4 ? 23.312 13.406 2.922 1 35.34 4 VAL B N 1
ATOM 1396 C CA . VAL B 1 4 ? 22.391 14.008 3.885 1 35.34 4 VAL B CA 1
ATOM 1397 C C . VAL B 1 4 ? 21.25 14.703 3.146 1 35.34 4 VAL B C 1
ATOM 1399 O O . VAL B 1 4 ? 21.5 15.5 2.234 1 35.34 4 VAL B O 1
ATOM 1402 N N . PRO B 1 5 ? 20.078 14.039 2.963 1 42.16 5 PRO B N 1
ATOM 1403 C CA . PRO B 1 5 ? 19.078 14.836 2.242 1 42.16 5 PRO B CA 1
ATOM 1404 C C . PRO B 1 5 ? 19.188 16.328 2.535 1 42.16 5 PRO B C 1
ATOM 1406 O O . PRO B 1 5 ? 19.391 16.719 3.688 1 42.16 5 PRO B O 1
ATOM 1409 N N . THR B 1 6 ? 19.859 17.031 1.767 1 42.28 6 THR B N 1
ATOM 1410 C CA . THR B 1 6 ? 19.875 18.484 1.89 1 42.28 6 THR B CA 1
ATOM 1411 C C . THR B 1 6 ? 18.516 19.016 2.305 1 42.28 6 THR B C 1
ATOM 1413 O O . THR B 1 6 ? 17.531 18.844 1.583 1 42.28 6 THR B O 1
ATOM 1416 N N . HIS B 1 7 ? 18.172 18.844 3.592 1 49.06 7 HIS B N 1
ATOM 1417 C CA . HIS B 1 7 ? 16.984 19.531 4.062 1 49.06 7 HIS B CA 1
ATOM 1418 C C . HIS B 1 7 ? 16.922 20.953 3.496 1 49.06 7 HIS B C 1
ATOM 1420 O O . HIS B 1 7 ? 17.797 21.766 3.748 1 49.06 7 HIS B O 1
ATOM 1426 N N . THR B 1 8 ? 16.5 21.047 2.295 1 56.22 8 THR B N 1
ATOM 1427 C CA . THR B 1 8 ? 16.344 22.391 1.758 1 56.22 8 THR B CA 1
ATOM 1428 C C . THR B 1 8 ? 15.672 23.297 2.775 1 56.22 8 THR B C 1
ATOM 1430 O O . THR B 1 8 ? 14.766 22.875 3.498 1 56.22 8 THR B O 1
ATOM 1433 N N . ILE B 1 9 ? 16.297 24.344 3.219 1 64.94 9 ILE B N 1
ATOM 1434 C CA . ILE B 1 9 ? 15.766 25.391 4.09 1 64.94 9 ILE B CA 1
ATOM 1435 C C . ILE B 1 9 ? 14.352 25.766 3.645 1 64.94 9 ILE B C 1
ATOM 1437 O O . ILE B 1 9 ? 14.133 26.078 2.473 1 64.94 9 ILE B O 1
ATOM 1441 N N . PRO B 1 10 ? 13.445 25.438 4.547 1 71.62 10 PRO B N 1
ATOM 1442 C CA . PRO B 1 10 ? 12.086 25.844 4.176 1 71.62 10 PRO B CA 1
ATOM 1443 C C . PRO B 1 10 ? 12.023 27.297 3.676 1 71.62 10 PRO B C 1
ATOM 1445 O O . PRO B 1 10 ? 12.703 28.172 4.219 1 71.62 10 PRO B O 1
ATOM 1448 N N . GLN B 1 11 ? 11.43 27.406 2.559 1 78.25 11 GLN B N 1
ATOM 1449 C CA . GLN B 1 11 ? 11.344 28.734 1.936 1 78.25 11 GLN B CA 1
ATOM 1450 C C . GLN B 1 11 ? 9.938 29.297 2.064 1 78.25 11 GLN B C 1
ATOM 1452 O O . GLN B 1 11 ? 8.953 28.562 2.125 1 78.25 11 GLN B O 1
ATOM 1457 N N . LEU B 1 12 ? 9.953 30.641 2.148 1 84.69 12 LEU B N 1
ATOM 1458 C CA . LEU B 1 12 ? 8.664 31.328 2.107 1 84.69 12 LEU B CA 1
ATOM 1459 C C . LEU B 1 12 ? 7.871 30.922 0.869 1 84.69 12 LEU B C 1
ATOM 1461 O O . LEU B 1 12 ? 8.43 30.844 -0.227 1 84.69 12 LEU B O 1
ATOM 1465 N N . GLY B 1 13 ? 6.602 30.531 1.079 1 88.88 13 GLY B N 1
ATOM 1466 C CA . GLY B 1 13 ? 5.75 30.156 -0.043 1 88.88 13 GLY B CA 1
ATOM 1467 C C . GLY B 1 13 ? 5.797 28.672 -0.363 1 88.88 13 GLY B C 1
ATOM 1468 O O . GLY B 1 13 ? 5.043 28.188 -1.211 1 88.88 13 GLY B O 1
ATOM 1469 N N . GLU B 1 14 ? 6.68 28.031 0.405 1 92.88 14 GLU B N 1
ATOM 1470 C CA . GLU B 1 14 ? 6.762 26.594 0.186 1 92.88 14 GLU B CA 1
ATOM 1471 C C . GLU B 1 14 ? 5.477 25.891 0.619 1 92.88 14 GLU B C 1
ATOM 1473 O O . GLU B 1 14 ? 4.879 26.25 1.634 1 92.88 14 GLU B O 1
ATOM 1478 N N . ARG B 1 15 ? 5.102 24.906 -0.194 1 97 15 ARG B N 1
ATOM 1479 C CA . ARG B 1 15 ? 3.885 24.156 0.117 1 97 15 ARG B CA 1
ATOM 1480 C C . ARG B 1 15 ? 4.215 22.75 0.596 1 97 15 ARG B C 1
ATOM 1482 O O . ARG B 1 15 ? 5.184 22.141 0.137 1 97 15 ARG B O 1
ATOM 1489 N N . TYR B 1 16 ? 3.441 22.312 1.481 1 97.38 16 TYR B N 1
ATOM 1490 C CA . TYR B 1 16 ? 3.537 20.938 1.967 1 97.38 16 TYR B CA 1
ATOM 1491 C C . TYR B 1 16 ? 2.158 20.375 2.283 1 97.38 16 TYR B C 1
ATOM 1493 O O . TYR B 1 16 ? 1.201 21.125 2.479 1 97.38 16 TYR B O 1
ATOM 1501 N N . VAL B 1 17 ? 2.061 19.078 2.262 1 98.62 17 VAL B N 1
ATOM 1502 C CA . VAL B 1 17 ? 0.761 18.438 2.459 1 98.62 17 VAL B CA 1
ATOM 1503 C C . VAL B 1 17 ? 0.829 17.484 3.645 1 98.62 17 VAL B C 1
ATOM 1505 O O . VAL B 1 17 ? 1.811 16.75 3.807 1 98.62 17 VAL B O 1
ATOM 1508 N N . GLY B 1 18 ? -0.101 17.609 4.574 1 98.75 18 GLY B N 1
ATOM 1509 C CA . GLY B 1 18 ? -0.329 16.625 5.617 1 98.75 18 GLY B CA 1
ATOM 1510 C C . GLY B 1 18 ? -1.361 15.578 5.238 1 98.75 18 GLY B C 1
ATOM 1511 O O . GLY B 1 18 ? -2.385 15.898 4.633 1 98.75 18 GLY B O 1
ATOM 1512 N N . ILE B 1 19 ? -1.082 14.312 5.582 1 98.75 19 ILE B N 1
ATOM 1513 C CA . ILE B 1 19 ? -1.967 13.203 5.23 1 98.75 19 ILE B CA 1
ATOM 1514 C C . ILE B 1 19 ? -2.383 12.453 6.492 1 98.75 19 ILE B C 1
ATOM 1516 O O . ILE B 1 19 ? -1.541 12.125 7.332 1 98.75 19 ILE B O 1
ATOM 1520 N N . ASP B 1 20 ? -3.623 12.266 6.699 1 97.12 20 ASP B N 1
ATOM 1521 C CA . ASP B 1 20 ? -4.211 11.312 7.633 1 97.12 20 ASP B CA 1
ATOM 1522 C C . ASP B 1 20 ? -4.762 10.094 6.895 1 97.12 20 ASP B C 1
ATOM 1524 O O . ASP B 1 20 ? -5.93 10.078 6.496 1 97.12 20 ASP B O 1
ATOM 1528 N N . PRO B 1 21 ? -3.963 9.078 6.812 1 97.19 21 PRO B N 1
ATOM 1529 C CA . PRO B 1 21 ? -4.285 7.992 5.891 1 97.19 21 PRO B CA 1
ATOM 1530 C C . PRO B 1 21 ? -5.391 7.078 6.414 1 97.19 21 PRO B C 1
ATOM 1532 O O . PRO B 1 21 ? -5.457 6.812 7.617 1 97.19 21 PRO B O 1
ATOM 1535 N N . GLY B 1 22 ? -6.25 6.621 5.527 1 94.94 22 GLY B N 1
ATOM 1536 C CA . GLY B 1 22 ? -7.289 5.621 5.719 1 94.94 22 GLY B CA 1
ATOM 1537 C C . GLY B 1 22 ? -7.762 4.992 4.422 1 94.94 22 GLY B C 1
ATOM 1538 O O . GLY B 1 22 ? -7.809 5.66 3.385 1 94.94 22 GLY B O 1
ATOM 1539 N N . LEU B 1 23 ? -8.125 3.75 4.547 1 95.38 23 LEU B N 1
ATOM 1540 C CA . LEU B 1 23 ? -8.609 3.104 3.334 1 95.38 23 LEU B CA 1
ATOM 1541 C C . LEU B 1 23 ? -9.977 3.654 2.936 1 95.38 23 LEU B C 1
ATOM 1543 O O . LEU B 1 23 ? -10.242 3.871 1.751 1 95.38 23 LEU B O 1
ATOM 1547 N N . HIS B 1 24 ? -10.797 3.867 3.91 1 95.44 24 HIS B N 1
ATOM 1548 C CA . HIS B 1 24 ? -12.125 4.391 3.619 1 95.44 24 HIS B CA 1
ATOM 1549 C C . HIS B 1 24 ? -12.078 5.887 3.328 1 95.44 24 HIS B C 1
ATOM 1551 O O . HIS B 1 24 ? -12.664 6.352 2.35 1 95.44 24 HIS B O 1
ATOM 1557 N N . ARG B 1 25 ? -11.359 6.523 4.18 1 96.62 25 ARG B N 1
ATOM 1558 C CA . ARG B 1 25 ? -11.211 7.973 4.055 1 96.62 25 ARG B CA 1
ATOM 1559 C C . ARG B 1 25 ? -9.789 8.406 4.367 1 96.62 25 ARG B C 1
ATOM 1561 O O . ARG B 1 25 ? -9.219 8.008 5.387 1 96.62 25 ARG B O 1
ATOM 1568 N N . THR B 1 26 ? -9.266 9.172 3.502 1 97.88 26 THR B N 1
ATOM 1569 C CA . THR B 1 26 ? -7.973 9.812 3.717 1 97.88 26 THR B CA 1
ATOM 1570 C C . THR B 1 26 ? -8.117 11.328 3.746 1 97.88 26 THR B C 1
ATOM 1572 O O . THR B 1 26 ? -8.578 11.93 2.775 1 97.88 26 THR B O 1
ATOM 1575 N N . GLY B 1 27 ? -7.793 11.898 4.914 1 98.31 27 GLY B N 1
ATOM 1576 C CA . GLY B 1 27 ? -7.762 13.352 4.996 1 98.31 27 GLY B CA 1
ATOM 1577 C C . GLY B 1 27 ? -6.473 13.953 4.469 1 98.31 27 GLY B C 1
ATOM 1578 O O . GLY B 1 27 ? -5.406 13.344 4.582 1 98.31 27 GLY B O 1
ATOM 1579 N N . TYR B 1 28 ? -6.59 15.156 3.881 1 98.75 28 TYR B N 1
ATOM 1580 C CA . TYR B 1 28 ? -5.402 15.898 3.463 1 98.75 28 TYR B CA 1
ATOM 1581 C C . TYR B 1 28 ? -5.551 17.375 3.766 1 98.75 28 TYR B C 1
ATOM 1583 O O . TYR B 1 28 ? -6.672 17.891 3.855 1 98.75 28 TYR B O 1
ATOM 1591 N N . ALA B 1 29 ? -4.43 18.016 3.986 1 98.81 29 ALA B N 1
ATOM 1592 C CA . ALA B 1 29 ? -4.359 19.453 4.188 1 98.81 29 ALA B CA 1
ATOM 1593 C C . ALA B 1 29 ? -3.107 20.047 3.545 1 98.81 29 ALA B C 1
ATOM 1595 O O . ALA B 1 29 ? -1.989 19.641 3.867 1 98.81 29 ALA B O 1
ATOM 1596 N N . VAL B 1 30 ? -3.293 20.922 2.611 1 98.62 30 VAL B N 1
ATOM 1597 C CA . VAL B 1 30 ? -2.18 21.609 1.961 1 98.62 30 VAL B CA 1
ATOM 1598 C C . VAL B 1 30 ? -1.924 22.953 2.65 1 98.62 30 VAL B C 1
ATOM 1600 O O . VAL B 1 30 ? -2.809 23.797 2.707 1 98.62 30 VAL B O 1
ATOM 1603 N N . LEU B 1 31 ? -0.727 23.062 3.189 1 98.06 31 LEU B N 1
ATOM 1604 C CA . LEU B 1 31 ? -0.343 24.312 3.852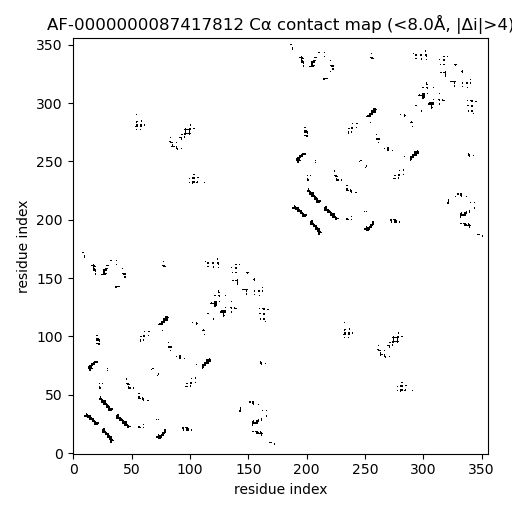 1 98.06 31 LEU B CA 1
ATOM 1605 C C . LEU B 1 31 ? 0.757 25.031 3.072 1 98.06 31 LEU B C 1
ATOM 1607 O O . LEU B 1 31 ? 1.498 24.391 2.316 1 98.06 31 LEU B O 1
ATOM 1611 N N . GLU B 1 32 ? 0.807 26.25 3.266 1 97 32 GLU B N 1
ATOM 1612 C CA . GLU B 1 32 ? 1.864 27.094 2.721 1 97 32 GLU B CA 1
ATOM 1613 C C . GLU B 1 32 ? 2.609 27.844 3.83 1 97 32 GLU B C 1
ATOM 1615 O O . GLU B 1 32 ? 1.992 28.359 4.766 1 97 32 GLU B O 1
ATOM 1620 N N . ARG B 1 33 ? 3.898 27.844 3.684 1 93.81 33 ARG B N 1
ATOM 1621 C CA . ARG B 1 33 ? 4.691 28.578 4.66 1 93.81 33 ARG B CA 1
ATOM 1622 C C . ARG B 1 33 ? 4.574 30.078 4.43 1 93.81 33 ARG B C 1
ATOM 1624 O O . ARG B 1 33 ? 5.02 30.594 3.402 1 93.81 33 ARG B O 1
ATOM 1631 N N . GLY B 1 34 ? 3.979 30.719 5.391 1 89 34 GLY B N 1
ATOM 1632 C CA . GLY B 1 34 ? 3.904 32.156 5.348 1 89 34 GLY B CA 1
ATOM 1633 C C . GLY B 1 34 ? 5.066 32.844 6.047 1 89 34 GLY B C 1
ATOM 1634 O O . GLY B 1 34 ? 6.02 32.188 6.469 1 89 34 GLY B O 1
ATOM 1635 N N . ARG B 1 35 ? 5.09 34.125 6 1 84.12 35 ARG B N 1
ATOM 1636 C CA . ARG B 1 35 ? 6.156 34.906 6.625 1 84.12 35 ARG B CA 1
ATOM 1637 C C . ARG B 1 35 ? 6.219 34.656 8.125 1 84.12 35 ARG B C 1
ATOM 1639 O O . ARG B 1 35 ? 7.301 34.469 8.68 1 84.12 35 ARG B O 1
ATOM 1646 N N . ARG B 1 36 ? 5.109 34.625 8.773 1 83.19 36 ARG B N 1
ATOM 1647 C CA . ARG B 1 36 ? 5.07 34.469 10.227 1 83.19 36 ARG B CA 1
ATOM 1648 C C . ARG B 1 36 ? 4.402 33.156 10.633 1 83.19 36 ARG B C 1
ATOM 1650 O O . ARG B 1 36 ? 4.773 32.562 11.641 1 83.19 36 ARG B O 1
ATOM 1657 N N . GLU B 1 37 ? 3.371 32.781 9.789 1 88.94 37 GLU B N 1
ATOM 1658 C CA . GLU B 1 37 ? 2.551 31.625 10.148 1 88.94 37 GLU B CA 1
ATOM 1659 C C . GLU B 1 37 ? 2.184 30.797 8.914 1 88.94 37 GLU B C 1
ATOM 1661 O O . GLU B 1 37 ? 2.18 31.312 7.797 1 88.94 37 GLU B O 1
ATOM 1666 N N . PRO B 1 38 ? 1.915 29.562 9.109 1 94.81 38 PRO B N 1
ATOM 1667 C CA . PRO B 1 38 ? 1.431 28.75 7.992 1 94.81 38 PRO B CA 1
ATOM 1668 C C . PRO B 1 38 ? -0.018 29.062 7.621 1 94.81 38 PRO B C 1
ATOM 1670 O O . PRO B 1 38 ? -0.796 29.5 8.477 1 94.81 38 PRO B O 1
ATOM 1673 N N . ARG B 1 39 ? -0.319 28.875 6.387 1 95.81 39 ARG B N 1
ATOM 1674 C CA . ARG B 1 39 ? -1.671 29.094 5.887 1 95.81 39 ARG B CA 1
ATOM 1675 C C . ARG B 1 39 ? -2.25 27.828 5.285 1 95.81 39 ARG B C 1
ATOM 1677 O O . ARG B 1 39 ? -1.569 27.125 4.535 1 95.81 39 ARG B O 1
ATOM 1684 N N . LEU B 1 40 ? -3.527 27.578 5.578 1 97.31 40 LEU B N 1
ATOM 1685 C CA . LEU B 1 40 ? -4.242 26.469 4.957 1 97.31 40 LEU B CA 1
ATOM 1686 C C . LEU B 1 40 ? -4.734 26.844 3.564 1 97.31 40 LEU B C 1
ATOM 1688 O O . LEU B 1 40 ? -5.602 27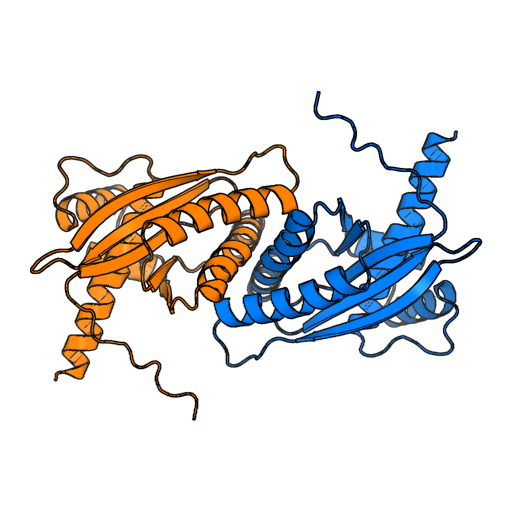.719 3.424 1 97.31 40 LEU B O 1
ATOM 1692 N N . LEU B 1 41 ? -4.203 26.234 2.572 1 97.12 41 LEU B N 1
ATOM 1693 C CA . LEU B 1 41 ? -4.594 26.516 1.196 1 97.12 41 LEU B CA 1
ATOM 1694 C C . LEU B 1 41 ? -5.805 25.688 0.789 1 97.12 41 LEU B C 1
ATOM 1696 O O . LEU B 1 41 ? -6.703 26.172 0.104 1 97.12 41 LEU B O 1
ATOM 1700 N N . GLU B 1 42 ? -5.773 24.406 1.217 1 97.25 42 GLU B N 1
ATOM 1701 C CA . GLU B 1 42 ? -6.816 23.453 0.853 1 97.25 42 GLU B CA 1
ATOM 1702 C C . GLU B 1 42 ? -6.852 22.281 1.821 1 97.25 42 GLU B C 1
ATOM 1704 O O . GLU B 1 42 ? -5.816 21.875 2.355 1 97.25 42 GLU B O 1
ATOM 1709 N N . GLY B 1 43 ? -8.031 21.812 2.121 1 97.94 43 GLY B N 1
ATOM 1710 C CA . GLY B 1 43 ? -8.242 20.594 2.891 1 97.94 43 GLY B CA 1
ATOM 1711 C C . GLY B 1 43 ? -9.422 19.766 2.4 1 97.94 43 GLY B C 1
ATOM 1712 O O . GLY B 1 43 ? -10.422 20.328 1.944 1 97.94 43 GLY B O 1
ATOM 1713 N N . GLY B 1 44 ? -9.289 18.547 2.453 1 98.25 44 GLY B N 1
ATOM 1714 C CA . GLY B 1 44 ? -10.383 17.703 2.002 1 98.25 44 GLY B CA 1
ATOM 1715 C C . GLY B 1 44 ? -10.219 16.25 2.381 1 98.25 44 GLY B C 1
ATOM 1716 O O . GLY B 1 44 ? -9.344 15.906 3.184 1 98.25 44 GLY B O 1
ATOM 1717 N N . VAL B 1 45 ? -11.203 15.492 1.92 1 98.56 45 VAL B N 1
ATOM 1718 C CA . VAL B 1 45 ? -11.219 14.055 2.162 1 98.56 45 VAL B CA 1
ATOM 1719 C C . VAL B 1 45 ? -11.305 13.305 0.833 1 98.56 45 VAL B C 1
ATOM 1721 O O . VAL B 1 45 ? -12.07 13.688 -0.053 1 98.56 45 VAL B O 1
ATOM 1724 N N . ILE B 1 46 ? -10.438 12.391 0.692 1 98.38 46 ILE B N 1
ATOM 1725 C CA . ILE B 1 46 ? -10.516 11.445 -0.416 1 98.38 46 ILE B CA 1
ATOM 1726 C C . ILE B 1 46 ? -11.133 10.133 0.066 1 98.38 46 ILE B C 1
ATOM 1728 O O . ILE B 1 46 ? -10.617 9.492 0.981 1 98.38 46 ILE B O 1
ATOM 1732 N N . SER B 1 47 ? -12.188 9.695 -0.526 1 97.88 47 SER B N 1
ATOM 1733 C CA . SER B 1 47 ? -12.898 8.516 -0.059 1 97.88 47 SER B CA 1
ATOM 1734 C C . SER B 1 47 ? -12.875 7.402 -1.104 1 97.88 47 SER B C 1
ATOM 1736 O O . SER B 1 47 ? -12.805 7.676 -2.305 1 97.88 47 SER B O 1
ATOM 1738 N N . SER B 1 48 ? -12.852 6.25 -0.636 1 97.62 48 SER B N 1
ATOM 1739 C CA . SER B 1 48 ? -13.008 5.094 -1.515 1 97.62 48 SER B CA 1
ATOM 1740 C C . SER B 1 48 ? -14.391 4.469 -1.361 1 97.62 48 SER B C 1
ATOM 1742 O O . SER B 1 48 ? -15.047 4.652 -0.337 1 97.62 48 SER B O 1
ATOM 1744 N N . THR B 1 49 ? -14.812 3.742 -2.4 1 96.94 49 THR B N 1
ATOM 1745 C CA . THR B 1 49 ? -16.094 3.062 -2.393 1 96.94 49 THR B CA 1
ATOM 1746 C C . THR B 1 49 ? -16.016 1.748 -1.622 1 96.94 49 THR B C 1
ATOM 1748 O O . THR B 1 49 ? -15.375 0.795 -2.08 1 96.94 49 THR B O 1
ATOM 1751 N N . VAL B 1 50 ? -16.734 1.633 -0.536 1 92.88 50 VAL B N 1
ATOM 1752 C CA . VAL B 1 50 ? -16.578 0.558 0.439 1 92.88 50 VAL B CA 1
ATOM 1753 C C . VAL B 1 50 ? -16.922 -0.78 -0.208 1 92.88 50 VAL B C 1
ATOM 1755 O O . VAL B 1 50 ? -16.375 -1.816 0.151 1 92.88 50 VAL B O 1
ATOM 1758 N N . GLU B 1 51 ? -17.75 -0.777 -1.235 1 95 51 GLU B N 1
ATOM 1759 C CA . GLU B 1 51 ? -18.219 -2.002 -1.879 1 95 51 GLU B CA 1
ATOM 1760 C C . GLU B 1 51 ? -17.188 -2.523 -2.879 1 95 51 GLU B C 1
ATOM 1762 O O . GLU B 1 51 ? -17.266 -3.674 -3.314 1 95 51 GLU B O 1
ATOM 1767 N N . ASN B 1 52 ? -16.328 -1.702 -3.189 1 96.31 52 ASN B N 1
ATOM 1768 C CA . ASN B 1 52 ? -15.328 -2.096 -4.184 1 96.31 52 ASN B CA 1
ATOM 1769 C C . ASN B 1 52 ? -14.242 -2.979 -3.578 1 96.31 52 ASN B C 1
ATOM 1771 O O . ASN B 1 52 ? -14.055 -2.988 -2.359 1 96.31 52 ASN B O 1
ATOM 1775 N N . SER B 1 53 ? -13.586 -3.752 -4.445 1 96.38 53 SER B N 1
ATOM 1776 C CA . SER B 1 53 ? -12.461 -4.582 -4.027 1 96.38 53 SER B CA 1
ATOM 1777 C C . SER B 1 53 ? -11.297 -3.73 -3.541 1 96.38 53 SER B C 1
ATOM 1779 O O . SER B 1 53 ? -11.227 -2.535 -3.84 1 96.38 53 SER B O 1
ATOM 1781 N N . LEU B 1 54 ? -10.43 -4.316 -2.82 1 96.19 54 LEU B N 1
ATOM 1782 C CA . LEU B 1 54 ? -9.312 -3.613 -2.195 1 96.19 54 LEU B CA 1
ATOM 1783 C C . LEU B 1 54 ? -8.469 -2.891 -3.24 1 96.19 54 LEU B C 1
ATOM 1785 O O . LEU B 1 54 ? -8.102 -1.73 -3.049 1 96.19 54 LEU B O 1
ATOM 1789 N N . HIS B 1 55 ? -8.141 -3.58 -4.34 1 97.62 55 HIS B N 1
ATOM 1790 C CA . HIS B 1 55 ? -7.285 -2.961 -5.344 1 97.62 55 HIS B CA 1
ATOM 1791 C C . HIS B 1 55 ? -7.977 -1.764 -5.992 1 97.62 55 HIS B C 1
ATOM 1793 O O . HIS B 1 55 ? -7.324 -0.772 -6.328 1 97.62 55 HIS B O 1
ATOM 1799 N N . LYS B 1 56 ? -9.312 -1.81 -6.125 1 97.75 56 LYS B N 1
ATOM 1800 C CA . LYS B 1 56 ? -10.055 -0.674 -6.664 1 97.75 56 LYS B CA 1
ATOM 1801 C C . LYS B 1 56 ? -10.078 0.484 -5.672 1 97.75 56 LYS B C 1
ATOM 1803 O O . LYS B 1 56 ? -9.977 1.648 -6.062 1 97.75 56 LYS B O 1
ATOM 1808 N N . ARG B 1 57 ? -10.234 0.153 -4.473 1 98 57 ARG B N 1
ATOM 1809 C CA . ARG B 1 57 ? -10.281 1.181 -3.438 1 98 57 ARG B CA 1
ATOM 1810 C C . ARG B 1 57 ? -8.953 1.914 -3.324 1 98 57 ARG B C 1
ATOM 1812 O O . ARG B 1 57 ? -8.922 3.141 -3.203 1 98 57 ARG B O 1
ATOM 1819 N N . VAL B 1 58 ? -7.875 1.179 -3.33 1 97.81 58 VAL B N 1
ATOM 1820 C CA . VAL B 1 58 ? -6.555 1.802 -3.281 1 97.81 58 VAL B CA 1
ATOM 1821 C C . VAL B 1 58 ? -6.359 2.689 -4.508 1 97.81 58 VAL B C 1
ATOM 1823 O O . VAL B 1 58 ? -5.73 3.748 -4.422 1 97.81 58 VAL B O 1
ATOM 1826 N N . HIS B 1 59 ? -6.84 2.266 -5.633 1 98.19 59 HIS B N 1
ATOM 1827 C CA . HIS B 1 59 ? -6.762 3.049 -6.859 1 98.19 59 HIS B CA 1
ATOM 1828 C C . HIS B 1 59 ? -7.551 4.352 -6.734 1 98.19 59 HIS B C 1
ATOM 1830 O O . HIS B 1 59 ? -7.074 5.41 -7.145 1 98.19 59 HIS B O 1
ATOM 1836 N N . GLU B 1 60 ? -8.727 4.262 -6.215 1 98.25 60 GLU B N 1
ATOM 1837 C CA . GLU B 1 60 ? -9.547 5.449 -6.008 1 98.25 60 GLU B CA 1
ATOM 1838 C C . GLU B 1 60 ? -8.836 6.469 -5.125 1 98.25 60 GLU B C 1
ATOM 1840 O O . GLU B 1 60 ? -8.836 7.664 -5.422 1 98.25 60 GLU B O 1
ATOM 1845 N N . LEU B 1 61 ? -8.211 5.996 -4.074 1 97.94 61 LEU B N 1
ATOM 1846 C CA . LEU B 1 61 ? -7.441 6.867 -3.189 1 97.94 61 LEU B CA 1
ATOM 1847 C C . LEU B 1 61 ? -6.281 7.516 -3.938 1 97.94 61 LEU B C 1
ATOM 1849 O O . LEU B 1 61 ? -6.043 8.719 -3.801 1 97.94 61 LEU B O 1
ATOM 1853 N N . SER B 1 62 ? -5.602 6.707 -4.66 1 97.88 62 SER B N 1
ATOM 1854 C CA . SER B 1 62 ? -4.449 7.188 -5.418 1 97.88 62 SER B CA 1
ATOM 1855 C C . SER B 1 62 ? -4.855 8.273 -6.41 1 97.88 62 SER B C 1
ATOM 1857 O O . SER B 1 62 ? -4.203 9.312 -6.496 1 97.88 62 SER B O 1
ATOM 1859 N N . VAL B 1 63 ? -5.918 8.07 -7.121 1 97.88 63 VAL B N 1
ATOM 1860 C CA . VAL B 1 63 ? -6.391 9.023 -8.125 1 97.88 63 VAL B CA 1
ATOM 1861 C C . VAL B 1 63 ? -6.746 10.344 -7.453 1 97.88 63 VAL B C 1
ATOM 1863 O O . VAL B 1 63 ? -6.32 11.414 -7.902 1 97.88 63 VAL B O 1
ATOM 1866 N N . GLY B 1 64 ? -7.508 10.273 -6.402 1 98.19 64 GLY B N 1
ATOM 1867 C CA . GLY B 1 64 ? -7.875 11.477 -5.672 1 98.19 64 GLY B CA 1
ATOM 1868 C C . GLY B 1 64 ? -6.672 12.242 -5.152 1 98.19 64 GLY B C 1
ATOM 1869 O O . GLY B 1 64 ? -6.629 13.469 -5.238 1 98.19 64 GLY B O 1
ATOM 1870 N N . LEU B 1 65 ? -5.711 11.531 -4.629 1 98.38 65 LEU B N 1
ATOM 1871 C CA . LEU B 1 65 ? -4.523 12.18 -4.078 1 98.38 65 LEU B CA 1
ATOM 1872 C C . LEU B 1 65 ? -3.691 12.82 -5.188 1 98.38 65 LEU B C 1
ATOM 1874 O O . LEU B 1 65 ? -3.172 13.922 -5.02 1 98.38 65 LEU B O 1
ATOM 1878 N N . GLN B 1 66 ? -3.547 12.094 -6.277 1 97.94 66 GLN B N 1
ATOM 1879 C CA . GLN B 1 66 ? -2.781 12.625 -7.402 1 97.94 66 GLN B CA 1
ATOM 1880 C C . GLN B 1 66 ? -3.361 13.945 -7.891 1 97.94 66 GLN B C 1
ATOM 1882 O O . GLN B 1 66 ? -2.617 14.859 -8.258 1 97.94 66 GLN B O 1
ATOM 1887 N N . GLU B 1 67 ? -4.645 14.07 -7.906 1 98.31 67 GLU B N 1
ATOM 1888 C CA . GLU B 1 67 ? -5.285 15.32 -8.297 1 98.31 67 GLU B CA 1
ATOM 1889 C C . GLU B 1 67 ? -4.867 16.469 -7.383 1 98.31 67 GLU B C 1
ATOM 1891 O O . GLU B 1 67 ? -4.555 17.562 -7.852 1 98.31 67 GLU B O 1
ATOM 1896 N N . VAL B 1 68 ? -4.863 16.188 -6.105 1 98.44 68 VAL B N 1
ATOM 1897 C CA . VAL B 1 68 ? -4.48 17.188 -5.113 1 98.44 68 VAL B CA 1
ATOM 1898 C C . VAL B 1 68 ? -3.012 17.562 -5.301 1 98.44 68 VAL B C 1
ATOM 1900 O O . VAL B 1 68 ? -2.666 18.75 -5.332 1 98.44 68 VAL B O 1
ATOM 1903 N N . LEU B 1 69 ? -2.131 16.562 -5.477 1 98.44 69 LEU B N 1
ATOM 1904 C CA . LEU B 1 69 ? -0.694 16.797 -5.59 1 98.44 69 LEU B CA 1
ATOM 1905 C C . LEU B 1 69 ? -0.362 17.531 -6.879 1 98.44 69 LEU B C 1
ATOM 1907 O O . LEU B 1 69 ? 0.542 18.375 -6.906 1 98.44 69 LEU B O 1
ATOM 1911 N N . ASP B 1 70 ? -1.098 17.234 -7.93 1 98.19 70 ASP B N 1
ATOM 1912 C CA . ASP B 1 70 ? -0.869 17.891 -9.211 1 98.19 70 ASP B CA 1
ATOM 1913 C C . ASP B 1 70 ? -1.34 19.328 -9.188 1 98.19 70 ASP B C 1
ATOM 1915 O O . ASP B 1 70 ? -0.719 20.203 -9.797 1 98.19 70 ASP B O 1
ATOM 1919 N N . GLU B 1 71 ? -2.379 19.594 -8.477 1 98.06 71 GLU B N 1
ATOM 1920 C CA . GLU B 1 71 ? -2.957 20.922 -8.422 1 98.06 71 GLU B CA 1
ATOM 1921 C C . GLU B 1 71 ? -2.1 21.859 -7.574 1 98.06 71 GLU B C 1
ATOM 1923 O O . GLU B 1 71 ? -1.833 23 -7.969 1 98.06 71 GLU B O 1
ATOM 1928 N N . PHE B 1 72 ? -1.59 21.391 -6.41 1 97.94 72 PHE B N 1
ATOM 1929 C CA . PHE B 1 72 ? -0.989 22.297 -5.441 1 97.94 72 PHE B CA 1
ATOM 1930 C C . PHE B 1 72 ? 0.528 22.156 -5.434 1 97.94 72 PHE B C 1
ATOM 1932 O O . PHE B 1 72 ? 1.235 23.016 -4.906 1 97.94 72 PHE B O 1
ATOM 1939 N N . GLN B 1 73 ? 1.042 21 -5.91 1 97.12 73 GLN B N 1
ATOM 1940 C CA . GLN B 1 73 ? 2.463 20.719 -6.098 1 97.12 73 GLN B CA 1
ATOM 1941 C C . GLN B 1 73 ? 3.248 20.969 -4.812 1 97.12 73 GLN B C 1
ATOM 1943 O O . GLN B 1 73 ? 4.262 21.672 -4.828 1 97.12 73 GLN B O 1
ATOM 1948 N N . PRO B 1 74 ? 2.809 20.375 -3.723 1 97.5 74 PRO B N 1
ATOM 1949 C CA . PRO B 1 74 ? 3.607 20.5 -2.504 1 97.5 74 PRO B CA 1
ATOM 1950 C C . PRO B 1 74 ? 4.996 19.891 -2.635 1 97.5 74 PRO B C 1
ATOM 1952 O O . PRO B 1 74 ? 5.172 18.891 -3.348 1 97.5 74 PRO B O 1
ATOM 1955 N N . GLY B 1 75 ? 5.926 20.453 -1.888 1 94.62 75 GLY B N 1
ATOM 1956 C CA . GLY B 1 75 ? 7.293 19.953 -1.943 1 94.62 75 GLY B CA 1
ATOM 1957 C C . GLY B 1 75 ? 7.543 18.797 -0.992 1 94.62 75 GLY B C 1
ATOM 1958 O O . GLY B 1 75 ? 8.508 18.047 -1.155 1 94.62 75 GLY B O 1
ATOM 1959 N N . CYS B 1 76 ? 6.676 18.688 -0.029 1 96.62 76 CYS B N 1
ATOM 1960 C CA . CYS B 1 76 ? 6.867 17.672 1.01 1 96.62 76 CYS B CA 1
ATOM 1961 C C . CYS B 1 76 ? 5.531 17.109 1.472 1 96.62 76 CYS B C 1
ATOM 1963 O O . CYS B 1 76 ? 4.531 17.828 1.513 1 96.62 76 CYS B O 1
ATOM 1965 N N . MET B 1 77 ? 5.574 15.844 1.75 1 98.31 77 MET B N 1
ATOM 1966 C CA . MET B 1 77 ? 4.422 15.18 2.352 1 98.31 77 MET B CA 1
ATOM 1967 C C . MET B 1 77 ? 4.727 14.758 3.783 1 98.31 77 MET B C 1
ATOM 1969 O O . MET B 1 77 ? 5.723 14.078 4.035 1 98.31 77 MET B O 1
ATOM 1973 N N . ALA B 1 78 ? 3.943 15.219 4.684 1 98.38 78 ALA B N 1
ATOM 1974 C CA . ALA B 1 78 ? 3.953 14.727 6.059 1 98.38 78 ALA B CA 1
ATOM 1975 C C . ALA B 1 78 ? 2.842 13.711 6.285 1 98.38 78 ALA B C 1
ATOM 1977 O O . ALA B 1 78 ? 1.691 13.945 5.91 1 98.38 78 ALA B O 1
ATOM 1978 N N . ILE B 1 79 ? 3.166 12.578 6.879 1 98.38 79 ILE B N 1
ATOM 1979 C CA . ILE B 1 79 ? 2.17 11.523 7.047 1 98.38 79 ILE B CA 1
ATOM 1980 C C . ILE B 1 79 ? 2.344 10.867 8.414 1 98.38 79 ILE B C 1
ATOM 1982 O O . ILE B 1 79 ? 3.469 10.695 8.883 1 98.38 79 ILE B O 1
ATOM 1986 N N . GLU B 1 80 ? 1.209 10.516 8.992 1 94.31 80 GLU B N 1
ATOM 1987 C CA . GLU B 1 80 ? 1.246 9.875 10.305 1 94.31 80 GLU B CA 1
ATOM 1988 C C . GLU B 1 80 ? 1.815 8.461 10.211 1 94.31 80 GLU B C 1
ATOM 1990 O O . GLU B 1 80 ? 1.441 7.691 9.32 1 94.31 80 GLU B O 1
ATOM 1995 N N . GLN B 1 81 ? 2.666 8.195 11.109 1 91.25 81 GLN B N 1
ATOM 1996 C CA . GLN B 1 81 ? 3.232 6.852 11.203 1 91.25 81 GLN B CA 1
ATOM 1997 C C . GLN B 1 81 ? 2.258 5.891 11.875 1 91.25 81 GLN B C 1
ATOM 1999 O O . GLN B 1 81 ? 1.537 6.277 12.797 1 91.25 81 GLN B O 1
ATOM 2004 N N . ILE B 1 82 ? 2.215 4.648 11.359 1 86.38 82 ILE B N 1
ATOM 2005 C CA . ILE B 1 82 ? 1.375 3.631 11.984 1 86.38 82 ILE B CA 1
ATOM 2006 C C . ILE B 1 82 ? 2.252 2.559 12.625 1 86.38 82 ILE B C 1
ATOM 2008 O O . ILE B 1 82 ? 3.377 2.318 12.18 1 86.38 82 ILE B O 1
ATOM 2012 N N . PHE B 1 83 ? 1.747 2.031 13.75 1 79.06 83 PHE B N 1
ATOM 2013 C CA . PHE B 1 83 ? 2.49 1.003 14.461 1 79.06 83 PHE B CA 1
ATOM 2014 C C . PHE B 1 83 ? 1.661 -0.268 14.602 1 79.06 83 PHE B C 1
ATOM 2016 O O . PHE B 1 83 ? 0.431 -0.223 14.531 1 79.06 83 PHE B O 1
ATOM 2023 N N . SER B 1 84 ? 2.346 -1.421 14.492 1 70.69 84 SER B N 1
ATOM 2024 C CA . SER B 1 84 ? 1.729 -2.729 14.68 1 70.69 84 SER B CA 1
ATOM 2025 C C . SER B 1 84 ? 1.253 -2.912 16.125 1 70.69 84 SER B C 1
ATOM 2027 O O . SER B 1 84 ? 2.061 -2.91 17.047 1 70.69 84 SER B O 1
ATOM 2029 N N . THR B 1 85 ? 0.126 -2.273 16.438 1 60.81 85 THR B N 1
ATOM 2030 C CA . THR B 1 85 ? -0.21 -2.596 17.812 1 60.81 85 THR B CA 1
ATOM 2031 C C . THR B 1 85 ? -1.071 -3.854 17.891 1 60.81 85 THR B C 1
ATOM 2033 O O . THR B 1 85 ? -1.845 -4.133 16.969 1 60.81 85 THR B O 1
ATOM 2036 N N . GLY B 1 86 ? -0.624 -4.941 18.5 1 59.88 86 GLY B N 1
ATOM 2037 C CA . GLY B 1 86 ? -1.328 -6.191 18.734 1 59.88 86 GLY B CA 1
ATOM 2038 C C . GLY B 1 86 ? -2.818 -6.008 18.938 1 59.88 86 GLY B C 1
ATOM 2039 O O . GLY B 1 86 ? -3.594 -6.953 18.797 1 59.88 86 GLY B O 1
ATOM 2040 N N . LYS B 1 87 ? -3.316 -4.734 19.188 1 59.78 87 LYS B N 1
ATOM 2041 C CA . LYS B 1 87 ? -4.707 -4.574 19.609 1 59.78 87 LYS B CA 1
ATOM 2042 C C . LYS B 1 87 ? -5.633 -4.441 18.406 1 59.78 87 LYS B C 1
ATOM 2044 O O . LYS B 1 87 ? -6.766 -4.926 18.438 1 59.78 87 LYS B O 1
ATOM 2049 N N . TYR B 1 88 ? -5.168 -3.887 17.328 1 63.62 88 TYR B N 1
ATOM 2050 C CA . TYR B 1 88 ? -6.051 -3.703 16.188 1 63.62 88 TYR B CA 1
ATOM 2051 C C . TYR B 1 88 ? -5.344 -4.07 14.891 1 63.62 88 TYR B C 1
ATOM 2053 O O . TYR B 1 88 ? -5.145 -3.215 14.023 1 63.62 88 TYR B O 1
ATOM 2061 N N . PRO B 1 89 ? -5.223 -5.277 14.719 1 72.06 89 PRO B N 1
ATOM 2062 C CA . PRO B 1 89 ? -4.352 -5.719 13.625 1 72.06 89 PRO B CA 1
ATOM 2063 C C . PRO B 1 89 ? -4.992 -5.539 12.25 1 72.06 89 PRO B C 1
ATOM 2065 O O . PRO B 1 89 ? -4.32 -5.129 11.297 1 72.06 89 PRO B O 1
ATOM 2068 N N . LYS B 1 90 ? -6.285 -5.656 12.172 1 80.56 90 LYS B N 1
ATOM 2069 C CA . LYS B 1 90 ? -6.914 -5.605 10.852 1 80.56 90 LYS B CA 1
ATOM 2070 C C . LYS B 1 90 ? -6.992 -4.172 10.336 1 80.56 90 LYS B C 1
ATOM 2072 O O . LYS B 1 90 ? -6.594 -3.891 9.203 1 80.56 90 LYS B O 1
ATOM 2077 N N . PRO B 1 91 ? -7.391 -3.205 11.172 1 82.88 91 PRO B N 1
ATOM 2078 C CA . PRO B 1 91 ? -7.402 -1.814 10.711 1 82.88 91 PRO B CA 1
ATOM 2079 C C . PRO B 1 91 ? -6.016 -1.312 10.32 1 82.88 91 PRO B C 1
ATOM 2081 O O . PRO B 1 91 ? -5.879 -0.562 9.344 1 82.88 91 PRO B O 1
ATOM 2084 N N . ALA B 1 92 ? -5.031 -1.716 11.078 1 87 92 ALA B N 1
ATOM 2085 C CA . ALA B 1 92 ? -3.664 -1.3 10.773 1 87 92 ALA B CA 1
ATOM 2086 C C . ALA B 1 92 ? -3.217 -1.825 9.414 1 87 92 ALA B C 1
ATOM 2088 O O . ALA B 1 92 ? -2.537 -1.122 8.664 1 87 92 ALA B O 1
ATOM 2089 N N . LEU B 1 93 ? -3.613 -2.984 9.117 1 89.56 93 LEU B N 1
ATOM 2090 C CA . LEU B 1 93 ? -3.262 -3.574 7.832 1 89.56 93 LEU B CA 1
ATOM 2091 C C . LEU B 1 93 ? -3.918 -2.811 6.688 1 89.56 93 LEU B C 1
ATOM 2093 O O . LEU B 1 93 ? -3.271 -2.52 5.68 1 89.56 93 LEU B O 1
ATOM 2097 N N . LEU B 1 94 ? -5.141 -2.52 6.859 1 90.56 94 LEU B N 1
ATOM 2098 C CA . LEU B 1 94 ? -5.867 -1.776 5.836 1 90.56 94 LEU B CA 1
ATOM 2099 C C . LEU B 1 94 ? -5.254 -0.395 5.629 1 90.56 94 LEU B C 1
ATOM 2101 O O . LEU B 1 94 ? -5.098 0.056 4.492 1 90.56 94 LEU B O 1
ATOM 2105 N N . MET B 1 95 ? -4.922 0.229 6.66 1 93.12 95 MET B N 1
ATOM 2106 C CA . MET B 1 95 ? -4.273 1.536 6.586 1 93.12 95 MET B CA 1
ATOM 2107 C C . MET B 1 95 ? -2.932 1.439 5.871 1 93.12 95 MET B C 1
ATOM 2109 O O . MET B 1 95 ? -2.562 2.336 5.109 1 93.12 95 MET B O 1
ATOM 2113 N N . ALA B 1 96 ? -2.26 0.381 6.148 1 94.38 96 ALA B N 1
ATOM 2114 C CA . ALA B 1 96 ? -0.959 0.19 5.512 1 94.38 96 ALA B CA 1
ATOM 2115 C C . ALA B 1 96 ? -1.107 0.03 4.004 1 94.38 96 ALA B C 1
ATOM 2117 O O . ALA B 1 96 ? -0.273 0.515 3.234 1 94.38 96 ALA B O 1
ATOM 2118 N N . HIS B 1 97 ? -2.145 -0.625 3.547 1 96.62 97 HIS B N 1
ATOM 2119 C CA . HIS B 1 97 ? -2.428 -0.693 2.117 1 96.62 97 HIS B CA 1
ATOM 2120 C C . HIS B 1 97 ? -2.635 0.698 1.528 1 96.62 97 HIS B C 1
ATOM 2122 O O . HIS B 1 97 ? -2.053 1.032 0.494 1 96.62 97 HIS B O 1
ATOM 2128 N N . ALA B 1 98 ? -3.416 1.455 2.215 1 97.31 98 ALA B N 1
ATOM 2129 C CA . ALA B 1 98 ? -3.646 2.832 1.785 1 97.31 98 ALA B CA 1
ATOM 2130 C C . ALA B 1 98 ? -2.34 3.619 1.74 1 97.31 98 ALA B C 1
ATOM 2132 O O . ALA B 1 98 ? -2.07 4.332 0.771 1 97.31 98 ALA B O 1
ATOM 2133 N N . ARG B 1 99 ? -1.562 3.453 2.785 1 97.56 99 ARG B N 1
ATOM 2134 C CA . ARG B 1 99 ? -0.281 4.148 2.857 1 97.56 99 ARG B CA 1
ATOM 2135 C C . ARG B 1 99 ? 0.613 3.768 1.681 1 97.56 99 ARG B C 1
ATOM 2137 O O . ARG B 1 99 ? 1.33 4.613 1.142 1 97.56 99 ARG B O 1
ATOM 2144 N N . GLY B 1 100 ? 0.585 2.512 1.324 1 97.69 100 GLY B N 1
ATOM 2145 C CA . GLY B 1 100 ? 1.361 2.1 0.166 1 97.69 100 GLY B CA 1
ATOM 2146 C C . GLY B 1 100 ? 1.046 2.904 -1.081 1 97.69 100 GLY B C 1
ATOM 2147 O O . GLY B 1 100 ? 1.954 3.359 -1.78 1 97.69 100 GLY B O 1
ATOM 2148 N N . ALA B 1 101 ? -0.198 3.109 -1.341 1 97.56 101 ALA B N 1
ATOM 2149 C CA . ALA B 1 101 ? -0.635 3.879 -2.502 1 97.56 101 ALA B CA 1
ATOM 2150 C C . ALA B 1 101 ? -0.266 5.352 -2.355 1 97.56 101 ALA B C 1
ATOM 2152 O O . ALA B 1 101 ? 0.151 5.992 -3.322 1 97.56 101 ALA B O 1
ATOM 2153 N N . ILE B 1 102 ? -0.424 5.84 -1.176 1 98.38 102 ILE B N 1
ATOM 2154 C CA . ILE B 1 102 ? -0.146 7.238 -0.881 1 98.38 102 ILE B CA 1
ATOM 2155 C C . ILE B 1 102 ? 1.345 7.52 -1.057 1 98.38 102 ILE B C 1
ATOM 2157 O O . ILE B 1 102 ? 1.729 8.484 -1.72 1 98.38 102 ILE B O 1
ATOM 2161 N N . LEU B 1 103 ? 2.143 6.668 -0.518 1 98.19 103 LEU B N 1
ATOM 2162 C CA . LEU B 1 103 ? 3.592 6.812 -0.599 1 98.19 103 LEU B CA 1
ATOM 2163 C C . LEU B 1 103 ? 4.07 6.691 -2.041 1 98.19 103 LEU B C 1
ATOM 2165 O O . LEU B 1 103 ? 4.988 7.406 -2.459 1 98.19 103 LEU B O 1
ATOM 2169 N N . LEU B 1 104 ? 3.441 5.836 -2.764 1 97.81 104 LEU B N 1
ATOM 2170 C CA . LEU B 1 104 ? 3.787 5.684 -4.172 1 97.81 104 LEU B CA 1
ATOM 2171 C C . LEU B 1 104 ? 3.518 6.973 -4.941 1 97.81 104 LEU B C 1
ATOM 2173 O O . LEU B 1 104 ? 4.34 7.398 -5.754 1 97.81 104 LEU B O 1
ATOM 2177 N N . ALA B 1 105 ? 2.404 7.617 -4.652 1 97.31 105 ALA B N 1
ATOM 2178 C CA . ALA B 1 105 ? 2.057 8.875 -5.305 1 97.31 105 ALA B CA 1
ATOM 2179 C C . ALA B 1 105 ? 3.104 9.953 -5.02 1 97.31 105 ALA B C 1
ATOM 2181 O O . ALA B 1 105 ? 3.479 10.719 -5.91 1 97.31 105 ALA B O 1
ATOM 2182 N N . ALA B 1 106 ? 3.566 9.984 -3.828 1 97.56 106 ALA B N 1
ATOM 2183 C CA . ALA B 1 106 ? 4.594 10.945 -3.441 1 97.56 106 ALA B CA 1
ATOM 2184 C C . ALA B 1 106 ? 5.918 10.648 -4.141 1 97.56 106 ALA B C 1
ATOM 2186 O O . ALA B 1 106 ? 6.57 11.555 -4.66 1 97.56 106 ALA B O 1
ATOM 2187 N N . ALA B 1 107 ? 6.301 9.398 -4.18 1 97.38 107 ALA B N 1
ATOM 2188 C CA . ALA B 1 107 ? 7.574 8.984 -4.77 1 97.38 107 ALA B CA 1
ATOM 2189 C C . ALA B 1 107 ? 7.602 9.266 -6.266 1 97.38 107 ALA B C 1
ATOM 2191 O O . ALA B 1 107 ? 8.625 9.688 -6.805 1 97.38 107 ALA B O 1
ATOM 2192 N N . GLU B 1 108 ? 6.527 9.07 -6.914 1 96.38 108 GLU B N 1
ATOM 2193 C CA . GLU B 1 108 ? 6.426 9.289 -8.352 1 96.38 108 GLU B CA 1
ATOM 2194 C C . GLU B 1 108 ? 6.621 10.766 -8.695 1 96.38 108 GLU B C 1
ATOM 2196 O O . GLU B 1 108 ? 6.934 11.109 -9.836 1 96.38 108 GLU B O 1
ATOM 2201 N N . ARG B 1 109 ? 6.426 11.602 -7.719 1 96.31 109 ARG B N 1
ATOM 2202 C CA . ARG B 1 109 ? 6.578 13.039 -7.906 1 96.31 109 ARG B CA 1
ATOM 2203 C C . ARG B 1 109 ? 7.867 13.539 -7.27 1 96.31 109 ARG B C 1
ATOM 2205 O O . ARG B 1 109 ? 8.055 14.75 -7.105 1 96.31 109 ARG B O 1
ATOM 2212 N N . ASN B 1 110 ? 8.68 12.586 -6.816 1 95.56 110 ASN B N 1
ATOM 2213 C CA . ASN B 1 110 ? 9.969 12.883 -6.195 1 95.56 110 ASN B CA 1
ATOM 2214 C C . ASN B 1 110 ? 9.812 13.789 -4.98 1 95.56 110 ASN B C 1
ATOM 2216 O O . ASN B 1 110 ? 10.633 14.672 -4.75 1 95.56 110 ASN B O 1
ATOM 2220 N N . MET B 1 111 ? 8.727 13.609 -4.293 1 96 111 MET B N 1
ATOM 2221 C CA . MET B 1 111 ? 8.477 14.406 -3.09 1 96 111 MET B CA 1
ATOM 2222 C C . MET B 1 111 ? 9.227 13.828 -1.894 1 96 111 MET B C 1
ATOM 2224 O O . MET B 1 111 ? 9.375 12.609 -1.776 1 96 111 MET B O 1
ATOM 2228 N N . GLN B 1 112 ? 9.625 14.711 -1.065 1 95.12 112 GLN B N 1
ATOM 2229 C CA . GLN B 1 112 ? 10.07 14.266 0.252 1 95.12 112 GLN B CA 1
ATOM 2230 C C . GLN B 1 112 ? 8.891 13.812 1.105 1 95.12 112 GLN B C 1
ATOM 2232 O O . GLN B 1 112 ? 7.82 14.422 1.072 1 95.12 112 GLN B O 1
ATOM 2237 N N . VAL B 1 113 ? 9.109 12.727 1.832 1 97.69 113 VAL B N 1
ATOM 2238 C CA . VAL B 1 113 ? 8.078 12.242 2.744 1 97.69 113 VAL B CA 1
ATOM 2239 C C . VAL B 1 113 ? 8.641 12.164 4.164 1 97.69 113 VAL B C 1
ATOM 224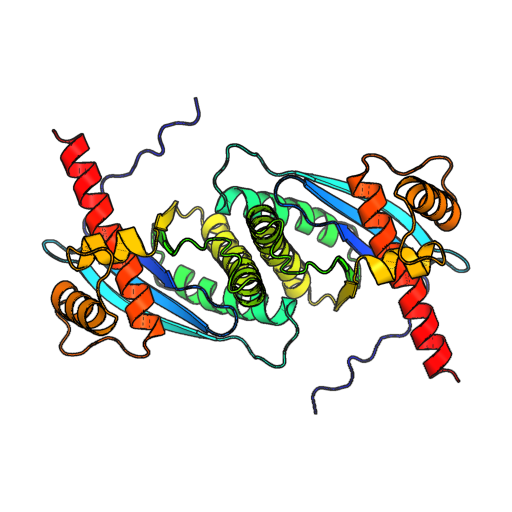1 O O . VAL B 1 113 ? 9.719 11.609 4.383 1 97.69 113 VAL B O 1
ATOM 2244 N N . VAL B 1 114 ? 7.949 12.719 5.07 1 96.81 114 VAL B N 1
ATOM 2245 C CA . VAL B 1 114 ? 8.359 12.68 6.469 1 96.81 114 VAL B CA 1
ATOM 2246 C C . VAL B 1 114 ? 7.262 12.047 7.312 1 96.81 114 VAL B C 1
ATOM 2248 O O . VAL B 1 114 ? 6.082 12.367 7.148 1 96.81 114 VAL B O 1
ATOM 2251 N N . HIS B 1 115 ? 7.676 11.148 8.172 1 96.88 115 HIS B N 1
ATOM 2252 C CA . HIS B 1 115 ? 6.742 10.438 9.039 1 96.88 115 HIS B CA 1
ATOM 2253 C C . HIS B 1 115 ? 6.773 10.992 10.461 1 96.88 115 HIS B C 1
ATOM 2255 O O . HIS B 1 115 ? 7.852 11.227 11.016 1 96.88 115 HIS B O 1
ATOM 2261 N N . TYR B 1 116 ? 5.629 11.188 11 1 96.44 116 TYR B N 1
ATOM 2262 C CA . TYR B 1 116 ? 5.516 11.633 12.383 1 96.44 116 TYR B CA 1
ATOM 2263 C C . TYR B 1 116 ? 4.664 10.672 13.203 1 96.44 116 TYR B C 1
ATOM 2265 O O . TYR B 1 116 ? 3.65 10.172 12.719 1 96.44 116 TYR B O 1
ATOM 2273 N N . THR B 1 117 ? 5.02 10.453 14.453 1 94.94 117 THR B N 1
ATOM 2274 C CA . THR B 1 117 ? 4.207 9.648 15.359 1 94.94 117 THR B CA 1
ATOM 2275 C C . THR B 1 117 ? 3.062 10.469 15.938 1 94.94 117 THR B C 1
ATOM 2277 O O . THR B 1 117 ? 3.15 11.703 16.016 1 94.94 117 THR B O 1
ATOM 2280 N N . PRO B 1 118 ? 2.033 9.734 16.375 1 93.94 118 PRO B N 1
ATOM 2281 C CA . PRO B 1 118 ? 0.94 10.453 17.031 1 93.94 118 PRO B CA 1
ATOM 2282 C C . PRO B 1 118 ? 1.413 11.273 18.219 1 93.94 118 PRO B C 1
ATOM 2284 O O . PRO B 1 118 ? 0.98 12.422 18.406 1 93.94 118 PRO B O 1
ATOM 2287 N N . THR B 1 119 ? 2.334 10.766 18.922 1 95.44 119 THR B N 1
ATOM 2288 C CA . THR B 1 119 ? 2.844 11.445 20.109 1 95.44 119 THR B CA 1
ATOM 2289 C C . THR B 1 119 ? 3.594 12.719 19.719 1 95.44 119 THR B C 1
ATOM 2291 O O . THR B 1 119 ? 3.445 13.758 20.375 1 95.44 119 THR B O 1
ATOM 2294 N N . GLN B 1 120 ? 4.441 12.633 18.656 1 96.12 120 GLN B N 1
ATOM 2295 C CA . GLN B 1 120 ? 5.16 13.805 18.172 1 96.12 120 GLN B CA 1
ATOM 2296 C C . GLN B 1 120 ? 4.195 14.906 17.75 1 96.12 120 GLN B C 1
ATOM 2298 O O . GLN B 1 120 ? 4.406 16.078 18.062 1 96.12 120 GLN B O 1
ATOM 2303 N N . ILE B 1 121 ? 3.156 14.539 17.125 1 97.62 121 ILE B N 1
ATOM 2304 C CA . ILE B 1 121 ? 2.172 15.492 16.609 1 97.62 121 ILE B CA 1
ATOM 2305 C C . ILE B 1 121 ? 1.482 16.188 17.781 1 97.62 121 ILE B C 1
ATOM 2307 O O . ILE B 1 121 ? 1.425 17.422 17.844 1 97.62 121 ILE B O 1
ATOM 2311 N N . LYS B 1 122 ? 1.068 15.406 18.75 1 97.62 122 LYS B N 1
ATOM 2312 C CA . LYS B 1 122 ? 0.387 15.945 19.922 1 97.62 122 LYS B CA 1
ATOM 2313 C C . LYS B 1 122 ? 1.312 16.859 20.719 1 97.62 122 LYS B C 1
ATOM 2315 O O . LYS B 1 122 ? 0.921 17.969 21.094 1 97.62 122 LYS B O 1
ATOM 2320 N N . ARG B 1 123 ? 2.453 16.438 20.891 1 97.06 123 ARG B N 1
ATOM 2321 C CA . ARG B 1 123 ? 3.412 17.188 21.688 1 97.06 123 ARG B CA 1
ATOM 2322 C C . ARG B 1 123 ? 3.768 18.5 21.016 1 97.06 123 ARG B C 1
ATOM 2324 O O . ARG B 1 123 ? 3.824 19.547 21.688 1 97.06 123 ARG B O 1
ATOM 2331 N N . LEU B 1 124 ? 4.008 18.453 19.812 1 95.69 124 LEU B N 1
ATOM 2332 C CA . LEU B 1 124 ? 4.445 19.641 19.094 1 95.69 124 LEU B CA 1
ATOM 2333 C C . LEU B 1 124 ? 3.322 20.672 19.016 1 95.69 124 LEU B C 1
ATOM 2335 O O . LEU B 1 124 ? 3.574 21.875 19.031 1 95.69 124 LEU B O 1
ATOM 2339 N N . LEU B 1 125 ? 2.115 20.219 18.969 1 96.62 125 LEU B N 1
ATOM 2340 C CA . LEU B 1 125 ? 1.005 21.141 18.75 1 96.62 125 LEU B CA 1
ATOM 2341 C C . LEU B 1 125 ? 0.449 21.656 20.078 1 96.62 125 LEU B C 1
ATOM 2343 O O . LEU B 1 125 ? -0.054 22.766 20.156 1 96.62 125 LEU B O 1
ATOM 2347 N N . THR B 1 126 ? 0.583 20.766 21.125 1 96.81 126 THR B N 1
ATOM 2348 C CA . THR B 1 126 ? -0.131 21.141 22.344 1 96.81 126 THR B CA 1
ATOM 2349 C C . THR B 1 126 ? 0.819 21.203 23.531 1 96.81 126 THR B C 1
ATOM 2351 O O . THR B 1 126 ? 0.444 21.656 24.609 1 96.81 126 THR B O 1
ATOM 2354 N N . GLY B 1 127 ? 1.97 20.625 23.359 1 96.19 127 GLY B N 1
ATOM 2355 C CA . GLY B 1 127 ? 2.904 20.531 24.469 1 96.19 127 GLY B CA 1
ATOM 2356 C C . GLY B 1 127 ? 2.768 19.25 25.266 1 96.19 127 GLY B C 1
ATOM 2357 O O . GLY B 1 127 ? 3.57 18.984 26.156 1 96.19 127 GLY B O 1
ATOM 2358 N N . SER B 1 128 ? 1.78 18.422 24.891 1 96.56 128 SER B N 1
ATOM 2359 C CA . SER B 1 128 ? 1.521 17.188 25.609 1 96.56 128 SER B CA 1
ATOM 2360 C C . SER B 1 128 ? 1.318 16.016 24.641 1 96.56 128 SER B C 1
ATOM 2362 O O . SER B 1 128 ? 0.465 16.078 23.766 1 96.56 128 SER B O 1
ATOM 2364 N N . GLY B 1 129 ? 2.031 14.984 24.922 1 94.56 129 GLY B N 1
ATOM 2365 C CA . GLY B 1 129 ? 1.899 13.781 24.109 1 94.56 129 GLY B CA 1
ATOM 2366 C C . GLY B 1 129 ? 0.602 13.039 24.359 1 94.56 129 GLY B C 1
ATOM 2367 O O . GLY B 1 129 ? 0.28 12.086 23.641 1 94.56 129 GLY B O 1
ATOM 2368 N N . ARG B 1 130 ? -0.142 13.492 25.359 1 95.19 130 ARG B N 1
ATOM 2369 C CA . ARG B 1 130 ? -1.389 12.82 25.734 1 95.19 130 ARG B CA 1
ATOM 2370 C C . ARG B 1 130 ? -2.584 13.75 25.531 1 95.19 130 ARG B C 1
ATOM 2372 O O . ARG B 1 130 ? -3.639 13.547 26.141 1 95.19 130 ARG B O 1
ATOM 2379 N N . ALA B 1 131 ? -2.406 14.727 24.703 1 96.88 131 ALA B N 1
ATOM 2380 C CA . ALA B 1 131 ? -3.445 15.719 24.453 1 96.88 131 ALA B CA 1
ATOM 2381 C C . ALA B 1 131 ? -4.723 15.062 23.953 1 96.88 131 ALA B C 1
ATOM 2383 O O . ALA B 1 131 ? -4.672 14.125 23.141 1 96.88 131 ALA B O 1
ATOM 2384 N N . SER B 1 132 ? -5.883 15.625 24.344 1 96.69 132 SER B N 1
ATOM 2385 C CA . SER B 1 132 ? -7.176 15.133 23.875 1 96.69 132 SER B CA 1
ATOM 2386 C C . SER B 1 132 ? -7.453 15.602 22.453 1 96.69 132 SER B C 1
ATOM 2388 O O . SER B 1 132 ? -6.766 16.484 21.938 1 96.69 132 SER B O 1
ATOM 2390 N N . LYS B 1 133 ? -8.492 14.938 21.906 1 93.38 133 LYS B N 1
ATOM 2391 C CA . LYS B 1 133 ? -8.906 15.344 20.562 1 93.38 133 LYS B CA 1
ATOM 2392 C C . LYS B 1 133 ? -9.344 16.812 20.547 1 93.38 133 LYS B C 1
ATOM 2394 O O . LYS B 1 133 ? -9.039 17.547 19.609 1 93.38 133 LYS B O 1
ATOM 2399 N N . GLU B 1 134 ? -9.992 17.234 21.547 1 95.12 134 GLU B N 1
ATOM 2400 C CA . GLU B 1 134 ? -10.453 18.609 21.656 1 95.12 134 GLU B CA 1
ATOM 2401 C C . GLU B 1 134 ? -9.273 19.578 21.75 1 95.12 134 GLU B C 1
ATOM 2403 O O . GLU B 1 134 ? -9.281 20.641 21.125 1 95.12 134 GLU B O 1
ATOM 2408 N N . GLN B 1 135 ? -8.367 19.266 22.531 1 97 135 GLN B N 1
ATOM 2409 C CA . GLN B 1 135 ? -7.156 20.078 22.656 1 97 135 GLN B CA 1
ATOM 2410 C C . GLN B 1 135 ? -6.445 20.219 21.312 1 97 135 GLN B C 1
ATOM 2412 O O . GLN B 1 135 ? -5.988 21.297 20.969 1 97 135 GLN B O 1
ATOM 2417 N N . MET B 1 136 ? -6.391 19.141 20.625 1 97.56 136 MET B N 1
ATOM 2418 C CA . MET B 1 136 ? -5.754 19.141 19.312 1 97.56 136 MET B CA 1
ATOM 2419 C C . MET B 1 136 ? -6.504 20.047 18.344 1 97.56 136 MET B C 1
ATOM 2421 O O . MET B 1 136 ? -5.891 20.844 17.641 1 97.56 136 MET B O 1
ATOM 2425 N N . GLN B 1 137 ? -7.797 19.891 18.344 1 96.31 137 GLN B N 1
ATOM 2426 C CA . GLN B 1 137 ? -8.625 20.688 17.438 1 96.31 137 GLN B CA 1
ATOM 2427 C C . GLN B 1 137 ? -8.469 22.188 17.719 1 96.31 137 GLN B C 1
ATOM 2429 O O . GLN B 1 137 ? -8.383 22.984 16.781 1 96.31 137 GLN B O 1
ATOM 2434 N N . HIS B 1 138 ? -8.391 22.516 18.938 1 96.56 138 HIS B N 1
ATOM 2435 C CA . HIS B 1 138 ? -8.203 23.906 19.312 1 96.56 138 HIS B CA 1
ATOM 2436 C C . HIS B 1 138 ? -6.828 24.422 18.875 1 96.56 138 HIS B C 1
ATOM 2438 O O . HIS B 1 138 ? -6.707 25.531 18.359 1 96.56 138 HIS B O 1
ATOM 2444 N N . ALA B 1 139 ? -5.863 23.609 19.109 1 97.44 139 ALA B N 1
ATOM 2445 C CA . ALA B 1 139 ? -4.508 23.969 18.719 1 97.44 139 ALA B CA 1
ATOM 2446 C C . ALA B 1 139 ? -4.43 24.203 17.203 1 97.44 139 ALA B C 1
ATOM 2448 O O . ALA B 1 139 ? -3.812 25.188 16.766 1 97.44 139 ALA B O 1
ATOM 2449 N N . ILE B 1 140 ? -5.074 23.359 16.453 1 97.75 140 ILE B N 1
ATOM 2450 C CA . ILE B 1 140 ? -5.078 23.469 15.008 1 97.75 140 ILE B CA 1
ATOM 2451 C C . ILE B 1 140 ? -5.734 24.797 14.586 1 97.75 140 ILE B C 1
ATOM 2453 O O . ILE B 1 140 ? -5.176 25.547 13.781 1 97.75 140 ILE B O 1
ATOM 2457 N N . LYS B 1 141 ? -6.879 25.047 15.172 1 97.31 141 LYS B N 1
ATOM 2458 C CA . LYS B 1 141 ? -7.621 26.266 14.883 1 97.31 141 LYS B CA 1
ATOM 2459 C C . LYS B 1 141 ? -6.773 27.516 15.164 1 97.31 141 LYS B C 1
ATOM 2461 O O . LYS B 1 141 ? -6.699 28.422 14.336 1 97.31 141 LYS B O 1
ATOM 2466 N N . ASN B 1 142 ? -6.145 27.5 16.25 1 96.44 142 ASN B N 1
ATOM 2467 C CA . ASN B 1 142 ? -5.352 28.641 16.672 1 96.44 142 ASN B CA 1
ATOM 2468 C C . ASN B 1 142 ? -4.113 28.828 15.805 1 96.44 142 ASN B C 1
ATOM 2470 O O . ASN B 1 142 ? -3.809 29.938 15.367 1 96.44 142 ASN B O 1
ATOM 2474 N N . GLU B 1 143 ? -3.41 27.703 15.57 1 95.56 143 GLU B N 1
ATOM 2475 C CA . GLU B 1 143 ? -2.154 27.766 14.828 1 95.56 143 GLU B CA 1
ATOM 2476 C C . GLU B 1 143 ? -2.381 28.203 13.391 1 95.56 143 GLU B C 1
ATOM 2478 O O . GLU B 1 143 ? -1.519 28.844 12.781 1 95.56 143 GLU B O 1
ATOM 2483 N N . LEU B 1 144 ? -3.535 27.906 12.844 1 96.44 144 LEU B N 1
ATOM 2484 C CA . LEU B 1 144 ? -3.838 28.234 11.453 1 96.44 144 LEU B CA 1
ATOM 2485 C C . LEU B 1 144 ? -4.688 29.5 11.375 1 96.44 144 LEU B C 1
ATOM 2487 O O . LEU B 1 144 ? -5.117 29.906 10.289 1 96.44 144 LEU B O 1
ATOM 2491 N N . ARG B 1 145 ? -5.012 30.047 12.531 1 95.06 145 ARG B N 1
ATOM 2492 C CA . ARG B 1 145 ? -5.797 31.281 12.633 1 95.06 145 ARG B CA 1
ATOM 2493 C C . ARG B 1 145 ? -7.121 31.141 11.891 1 95.06 145 ARG B C 1
ATOM 2495 O O . ARG B 1 145 ? -7.469 32 11.07 1 95.06 145 ARG B O 1
ATOM 2502 N N . LEU B 1 146 ? -7.785 30.062 12.195 1 95.31 146 LEU B N 1
ATOM 2503 C CA . LEU B 1 146 ? -9.078 29.797 11.562 1 95.31 146 LEU B CA 1
ATOM 2504 C C . LEU B 1 146 ? -10.219 30.25 12.461 1 95.31 146 LEU B C 1
ATOM 2506 O O . LEU B 1 146 ? -10.078 30.312 13.688 1 95.31 146 LEU B O 1
ATOM 2510 N N . GLU B 1 147 ? -11.281 30.609 11.844 1 95.19 147 GLU B N 1
ATOM 2511 C CA . GLU B 1 147 ? -12.461 31 12.609 1 95.19 147 GLU B CA 1
ATOM 2512 C C . GLU B 1 147 ? -13.133 29.797 13.25 1 95.19 147 GLU B C 1
ATOM 2514 O O . GLU B 1 147 ? -13.781 29.922 14.297 1 95.19 147 GLU B O 1
ATOM 2519 N N . ALA B 1 148 ? -12.969 28.641 12.602 1 95.62 148 ALA B N 1
ATOM 2520 C CA . ALA B 1 148 ? -13.539 27.375 13.094 1 95.62 148 ALA B CA 1
ATOM 2521 C C . ALA B 1 148 ? -12.594 26.219 12.828 1 95.62 148 ALA B C 1
ATOM 2523 O O . ALA B 1 148 ? -11.703 26.312 11.984 1 95.62 148 ALA B O 1
ATOM 2524 N N . ILE B 1 149 ? -12.812 25.141 13.531 1 93.38 149 ILE B N 1
ATOM 2525 C CA . ILE B 1 149 ? -12.047 23.906 13.344 1 93.38 149 ILE B CA 1
ATOM 2526 C C . ILE B 1 149 ? -12.32 23.344 11.953 1 93.38 149 ILE B C 1
ATOM 2528 O O . ILE B 1 149 ? -13.469 23.281 11.516 1 93.38 149 ILE B O 1
ATOM 2532 N N . PRO B 1 150 ? -11.266 22.953 11.281 1 93.25 150 PRO B N 1
ATOM 2533 C CA . PRO B 1 150 ? -11.516 22.344 9.977 1 93.25 150 PRO B CA 1
ATOM 2534 C C . PRO B 1 150 ? -12.398 21.094 10.055 1 93.25 150 PRO B C 1
ATOM 2536 O O . PRO B 1 150 ? -12.227 20.281 10.969 1 93.25 150 PRO B O 1
ATOM 2539 N N . GLU B 1 151 ? -13.383 21.047 9.211 1 92.31 151 GLU B N 1
ATOM 2540 C CA . GLU B 1 151 ? -14.273 19.891 9.125 1 92.31 151 GLU B CA 1
ATOM 2541 C C . GLU B 1 151 ? -14.172 19.219 7.762 1 92.31 151 GLU B C 1
ATOM 2543 O O . GLU B 1 151 ? -13.906 19.875 6.754 1 92.31 151 GLU B O 1
ATOM 2548 N N . PRO B 1 152 ? -14.375 17.891 7.672 1 95.19 152 PRO B N 1
ATOM 2549 C CA . PRO B 1 152 ? -14.617 16.938 8.75 1 95.19 152 PRO B CA 1
ATOM 2550 C C . PRO B 1 152 ? -13.367 16.656 9.586 1 95.19 152 PRO B C 1
ATOM 2552 O O . PRO B 1 152 ? -12.312 17.25 9.328 1 95.19 152 PRO B O 1
ATOM 2555 N N . ASN B 1 153 ? -13.352 15.82 10.594 1 94.88 153 ASN B N 1
ATOM 2556 C CA . ASN B 1 153 ? -12.258 15.5 11.508 1 94.88 153 ASN B CA 1
ATOM 2557 C C . ASN B 1 153 ? -11.023 15.031 10.758 1 94.88 153 ASN B C 1
ATOM 2559 O O . ASN B 1 153 ? -9.891 15.305 11.172 1 94.88 153 ASN B O 1
ATOM 2563 N N . ASP B 1 154 ? -11.211 14.359 9.617 1 96.06 154 ASP B N 1
ATOM 2564 C CA . ASP B 1 154 ? -10.109 13.867 8.797 1 96.06 154 ASP B CA 1
ATOM 2565 C C . ASP B 1 154 ? -9.227 15.016 8.328 1 96.06 154 ASP B C 1
ATOM 2567 O O . ASP B 1 154 ? -8 14.883 8.281 1 96.06 154 ASP B O 1
ATOM 2571 N N . VAL B 1 155 ? -9.852 16.094 8.086 1 97.5 155 VAL B N 1
ATOM 2572 C CA . VAL B 1 155 ? -9.109 17.266 7.613 1 97.5 155 VAL B CA 1
ATOM 2573 C C . VAL B 1 155 ? -8.344 17.891 8.773 1 97.5 155 VAL B C 1
ATOM 2575 O O . VAL B 1 155 ? -7.188 18.297 8.609 1 97.5 155 VAL B O 1
ATOM 2578 N N . ALA B 1 156 ? -9.016 17.938 9.898 1 97.5 156 ALA B N 1
ATOM 2579 C CA . ALA B 1 156 ? -8.336 18.453 11.086 1 97.5 156 ALA B CA 1
ATOM 2580 C C . ALA B 1 156 ? -7.117 17.609 11.43 1 97.5 156 ALA B C 1
ATOM 2582 O O . ALA B 1 156 ? -6.031 18.156 11.68 1 97.5 156 ALA B O 1
ATOM 2583 N N . ASP B 1 157 ? -7.293 16.344 11.383 1 96.94 157 ASP B N 1
ATOM 2584 C CA . ASP B 1 157 ? -6.195 15.438 11.695 1 96.94 157 ASP B CA 1
ATOM 2585 C C . ASP B 1 157 ? -5.062 15.578 10.688 1 96.94 157 ASP B C 1
ATOM 2587 O O . ASP B 1 157 ? -3.887 15.57 11.062 1 96.94 157 ASP B O 1
ATOM 2591 N N . ALA B 1 158 ? -5.406 15.734 9.453 1 98.5 158 ALA B N 1
ATOM 2592 C CA . ALA B 1 158 ? -4.398 15.969 8.414 1 98.5 158 ALA B CA 1
ATOM 2593 C C . ALA B 1 158 ? -3.695 17.312 8.633 1 98.5 158 ALA B C 1
ATOM 2595 O O . ALA B 1 158 ? -2.484 17.422 8.422 1 98.5 158 ALA B O 1
ATOM 2596 N N . SER B 1 159 ? -4.43 18.281 9.031 1 98.5 159 SER B N 1
ATOM 2597 C CA . SER B 1 159 ? -3.861 19.594 9.328 1 98.5 159 SER B CA 1
ATOM 2598 C C . SER B 1 159 ? -2.855 19.516 10.469 1 98.5 159 SER B C 1
ATOM 2600 O O . SER B 1 159 ? -1.811 20.172 10.43 1 98.5 159 SER B O 1
ATOM 2602 N N . ALA B 1 160 ? -3.197 18.703 11.422 1 98.44 160 ALA B N 1
ATOM 2603 C CA . ALA B 1 160 ? -2.295 18.516 12.555 1 98.44 160 ALA B CA 1
ATOM 2604 C C . ALA B 1 160 ? -0.95 17.953 12.094 1 98.44 160 ALA B C 1
ATOM 2606 O O . ALA B 1 160 ? 0.104 18.422 12.539 1 98.44 160 ALA B O 1
ATOM 2607 N N . VAL B 1 161 ? -1.016 17.047 11.227 1 98.31 161 VAL B N 1
ATOM 2608 C CA . VAL B 1 161 ? 0.198 16.422 10.711 1 98.31 161 VAL B CA 1
ATOM 2609 C C . VAL B 1 161 ? 1.027 17.453 9.945 1 98.31 161 VAL B C 1
ATOM 2611 O O . VAL B 1 161 ? 2.244 17.547 10.133 1 98.31 161 VAL B O 1
ATOM 2614 N N . ALA B 1 162 ? 0.389 18.234 9.102 1 98.12 162 ALA B N 1
ATOM 2615 C CA . ALA B 1 162 ? 1.069 19.281 8.336 1 98.12 162 ALA B CA 1
ATOM 2616 C C . ALA B 1 162 ? 1.698 20.312 9.258 1 98.12 162 ALA B C 1
ATOM 2618 O O . ALA B 1 162 ? 2.826 20.766 9.023 1 98.12 162 ALA B O 1
ATOM 2619 N N . LEU B 1 163 ? 1.009 20.688 10.273 1 97.38 163 LEU B N 1
ATOM 2620 C CA . LEU B 1 163 ? 1.507 21.656 11.242 1 97.38 163 LEU B CA 1
ATOM 2621 C C . LEU B 1 163 ? 2.721 21.109 11.984 1 97.38 163 LEU B C 1
ATOM 2623 O O . LEU B 1 163 ? 3.682 21.844 12.234 1 97.38 163 LEU B O 1
ATOM 2627 N N . CYS B 1 164 ? 2.576 19.859 12.297 1 97 164 CYS B N 1
ATOM 2628 C CA . CYS B 1 164 ? 3.719 19.219 12.938 1 97 164 CYS B CA 1
ATOM 2629 C C . CYS B 1 164 ? 4.969 19.344 12.07 1 97 164 CYS B C 1
ATOM 2631 O O . CYS B 1 164 ? 6.043 19.672 12.578 1 97 164 CYS B O 1
ATOM 2633 N N . HIS B 1 165 ? 4.848 19.109 10.836 1 95.81 165 HIS B N 1
ATOM 2634 C CA . HIS B 1 165 ? 5.961 19.266 9.906 1 95.81 165 HIS B CA 1
ATOM 2635 C C . HIS B 1 165 ? 6.473 20.703 9.883 1 95.81 165 HIS B C 1
ATOM 2637 O O . HIS B 1 165 ? 7.684 20.938 9.883 1 95.81 165 HIS B O 1
ATOM 2643 N N . TYR B 1 166 ? 5.574 21.641 9.891 1 93.69 166 TYR B N 1
ATOM 2644 C CA . TYR B 1 166 ? 5.91 23.062 9.898 1 93.69 166 TYR B CA 1
ATOM 2645 C C . TYR B 1 166 ? 6.816 23.406 11.07 1 93.69 166 TYR B C 1
ATOM 2647 O O . TYR B 1 166 ? 7.875 24.016 10.891 1 93.69 166 TYR B O 1
ATOM 2655 N N . TYR B 1 167 ? 6.477 22.922 12.219 1 92.31 167 TYR B N 1
ATOM 2656 C CA . TYR B 1 167 ? 7.211 23.281 13.43 1 92.31 167 TYR B CA 1
ATOM 2657 C C . TYR B 1 167 ? 8.508 22.484 13.531 1 92.31 167 TYR B C 1
ATOM 2659 O O . TYR B 1 167 ? 9.516 22.984 14.023 1 92.31 167 TYR B O 1
ATOM 2667 N N . SER B 1 168 ? 8.453 21.234 13.102 1 90.81 168 SER B N 1
ATOM 2668 C CA . SER B 1 168 ? 9.641 20.391 13.141 1 90.81 168 SER B CA 1
ATOM 2669 C C . SER B 1 168 ? 10.727 20.922 12.211 1 90.81 168 SER B C 1
ATOM 2671 O O . SER B 1 168 ? 11.914 20.875 12.539 1 90.81 168 SER B O 1
ATOM 2673 N N . SER B 1 169 ? 10.383 21.344 11.055 1 82.44 169 SER B N 1
ATOM 2674 C CA . SER B 1 169 ? 11.328 21.844 10.055 1 82.44 169 SER B CA 1
ATOM 2675 C C . SER B 1 169 ? 11.93 23.188 10.484 1 82.44 169 SER B C 1
ATOM 2677 O O . SER B 1 169 ? 13.039 23.531 10.078 1 82.44 169 SER B O 1
ATOM 2679 N N . ARG B 1 170 ? 11.219 23.922 11.211 1 73.06 170 ARG B N 1
ATOM 2680 C CA . ARG B 1 170 ? 11.711 25.203 11.727 1 73.06 170 ARG B CA 1
ATOM 2681 C C . ARG B 1 170 ? 12.758 24.984 12.812 1 73.06 170 ARG B C 1
ATOM 2683 O O . ARG B 1 170 ? 13.734 25.734 12.891 1 73.06 170 ARG B O 1
ATOM 2690 N N . ILE B 1 171 ? 12.555 23.969 13.531 1 68 171 ILE B N 1
ATOM 2691 C CA . ILE B 1 171 ? 13.461 23.672 14.633 1 68 171 ILE B CA 1
ATOM 2692 C C . ILE B 1 171 ? 14.781 23.141 14.086 1 68 171 ILE B C 1
ATOM 2694 O O . ILE B 1 171 ? 15.859 23.531 14.555 1 68 171 ILE B O 1
ATOM 2698 N N . THR B 1 172 ? 14.688 22.281 13.094 1 63.53 172 THR B N 1
ATOM 2699 C CA . THR B 1 172 ? 15.906 21.703 12.523 1 63.53 172 THR B CA 1
ATOM 2700 C C . THR B 1 172 ? 16.75 22.797 11.867 1 63.53 172 THR B C 1
ATOM 2702 O O . THR B 1 172 ? 17.984 22.734 11.898 1 63.53 172 THR B O 1
ATOM 2705 N N . ASN B 1 173 ? 16.094 23.812 11.359 1 58.19 173 ASN B N 1
ATOM 2706 C CA . ASN B 1 173 ? 16.812 24.922 10.734 1 58.19 173 ASN B CA 1
ATOM 2707 C C . ASN B 1 173 ? 17.453 25.828 11.773 1 58.19 173 ASN B C 1
ATOM 2709 O O . ASN B 1 173 ? 18.547 26.375 11.555 1 58.19 173 ASN B O 1
ATOM 2713 N N . ILE B 1 174 ? 16.75 25.922 12.82 1 50.41 174 ILE B N 1
ATOM 2714 C CA . ILE B 1 174 ? 17.312 26.75 13.883 1 50.41 174 ILE B CA 1
ATOM 2715 C C . ILE B 1 174 ? 18.531 26.062 14.477 1 50.41 174 ILE B C 1
ATOM 2717 O O . ILE B 1 174 ? 19.562 26.703 14.727 1 50.41 174 ILE B O 1
ATOM 2721 N N . ASN B 1 175 ? 18.453 24.734 14.594 1 48.56 175 ASN B N 1
ATOM 2722 C CA . ASN B 1 175 ? 19.594 24.016 15.148 1 48.56 175 ASN B CA 1
ATOM 2723 C C . ASN B 1 175 ? 20.75 23.984 14.156 1 48.56 175 ASN B C 1
ATOM 2725 O O . ASN B 1 175 ? 21.906 23.844 14.562 1 48.56 175 ASN B O 1
ATOM 2729 N N . ALA B 1 176 ? 20.375 24.031 12.938 1 51.69 176 ALA B N 1
ATOM 2730 C CA . ALA B 1 176 ? 21.438 24.062 11.945 1 51.69 176 ALA B CA 1
ATOM 2731 C C . ALA B 1 176 ? 22.109 25.422 11.891 1 51.69 176 ALA B C 1
ATOM 2733 O O . ALA B 1 176 ? 23.219 25.562 11.359 1 51.69 176 ALA B O 1
ATOM 2734 N N . LEU B 1 177 ? 21.359 26.391 12.273 1 42.88 177 LEU B N 1
ATOM 2735 C CA . LEU B 1 177 ? 21.859 27.75 12.273 1 42.88 177 LEU B CA 1
ATOM 2736 C C . LEU B 1 177 ? 22.641 28.062 13.555 1 42.88 177 LEU B C 1
ATOM 2738 O O . LEU B 1 177 ? 23.438 29 13.594 1 42.88 177 LEU B O 1
ATOM 2742 N N . THR B 1 178 ? 22.438 27.234 14.523 1 38.09 178 THR B N 1
ATOM 2743 C CA . THR B 1 178 ? 23.25 27.469 15.711 1 38.09 178 THR B CA 1
ATOM 2744 C C . THR B 1 178 ? 24.422 26.484 15.773 1 38.09 178 THR B C 1
ATOM 2746 O O . THR B 1 178 ? 25.516 26.844 16.219 1 38.09 178 THR B O 1
#

Solvent-accessible surface area (backbone atoms only — not comparable to full-atom values): 18280 Å² total; per-residue (Å²): 128,81,66,72,75,74,73,69,75,87,45,81,66,39,34,31,30,4,31,30,75,29,50,58,47,24,12,27,17,34,33,29,35,42,95,88,50,50,38,78,76,46,68,42,73,38,59,28,59,83,87,50,53,69,35,53,21,35,34,42,38,37,54,50,48,48,52,52,44,67,73,66,57,44,57,33,37,24,31,65,52,82,69,60,45,68,84,50,36,59,64,46,35,45,28,21,22,28,41,17,24,52,30,30,57,37,36,78,66,71,34,47,74,45,74,41,45,67,43,57,34,31,24,70,61,69,71,32,60,78,59,49,73,67,55,49,46,49,36,48,19,59,66,48,70,45,97,57,63,58,74,58,66,44,21,35,52,0,38,42,35,30,48,34,47,55,55,52,56,51,48,54,48,49,60,70,71,102,129,81,68,71,77,74,74,70,74,87,45,79,67,40,32,31,29,4,32,31,76,28,50,56,47,23,12,27,17,34,32,30,35,42,96,88,49,51,38,76,76,46,69,43,72,39,60,28,58,84,88,49,54,69,34,52,21,37,34,42,39,36,54,50,48,48,54,53,45,68,72,67,56,43,57,33,37,24,32,64,53,83,70,60,46,69,85,50,36,60,65,47,34,46,28,22,22,29,42,17,25,52,30,30,57,36,36,77,67,70,34,48,75,46,75,40,45,69,43,57,34,31,25,70,62,71,72,32,62,77,58,50,73,65,56,48,46,50,37,46,19,60,65,48,68,44,96,56,63,58,75,58,67,46,22,36,53,0,37,42,34,30,49,35,47,55,55,51,55,51,49,55,49,50,60,69,71,102

pLDDT: mean 89.59, std 16.09, range [24.61, 98.81]

Foldseek 3Di:
DPDPPPLPQDDAQAKEKFWEFFLAKIKMWIWGHHPVAIATPDIDIQGADPPDDLVRSLVSLLVVVLVVCVVSVHQEYFYEDDDCDVPDNPRSVRRVSNVVSVVVSCVVSVHHYDYDYCQLLCCQQQVGSPDDLVSLQVSLCVRNVHPHRDPDSSRSVRSSRVVSVVRVSVVVVVVVVD/DPDPPPLPQDDAQAKEKFWEFFLAKIKMWIWGHHPVAIATPDIDIQGADPPDDLVRSLVSLLVVVLVVCVVSVHQEYFYEDDDCDVPDNPRSVRRVSNVVSVVVSCVVSVHHYDYDYCQLLCCQQQVGSPDDLVSLQVSLCVRNVHPHRDPDSSRSVRSSRVVSVVRVSVVVVVVVVD

InterPro domains:
  IPR002176 Crossover junction endodeoxyribonuclease RuvC [MF_00034] (14-168)
  IPR002176 Crossover junction endodeoxyribonuclease RuvC [PF02075] (17-165)
  IPR002176 Crossover junction endodeoxyribonuclease RuvC [PR00696] (17-30)
  IPR002176 Crossover junction endodeoxyribonuclease RuvC [PR00696] (97-113)
  IPR002176 Crossover junction endodeoxyribonuclease RuvC [PR00696] (121-140)
  IPR002176 Crossover junction endodeoxyribonuclease RuvC [PR00696] (153-165)
  IPR002176 Crossover junction endodeoxyribonuclease RuvC [PTHR30194] (15-171)
  IPR002176 Crossover junction endodeoxyribonuclease RuvC [TIGR00228] (17-169)
  IPR002176 Crossover junction endodeoxyribonuclease RuvC [cd16962] (18-168)
  IPR012337 Ribonuclease H-like superfamily [SSF53098] (16-170)
  IPR020563 Crossover junction endodeoxyribonuclease RuvC, magnesium-binding site [PS01321] (127-162)
  IPR036397 Ribonuclease H superfamily [G3DSA:3.30.420.10] (15-176)

Radius of gyration: 22.77 Å; Cα contacts (8 Å, |Δi|>4): 701; chains: 2; bounding box: 54×67×50 Å

Nearest PDB structures (foldseek):
  6lw3-assembly1_B  TM=9.492E-01  e=1.191E-17  Pseudomonas aeruginosa
  4ep4-assembly1_B  TM=9.163E-01  e=2.338E-17  Thermus thermophilus HB8
  6s16-assembly1_B  TM=9.353E-01  e=1.998E-16  Thermus thermophilus HB8
  7xhj-assembly1_A  TM=9.427E-01  e=3.350E-15  Deinococcus radiodurans R1 = ATCC 13939 = DSM 20539
  7xhj-assembly1_B  TM=9.189E-01  e=2.445E-13  Deinococcus radiodurans R1 = ATCC 13939 = DSM 20539